Protein AF-G7MG94-F1 (afdb_monomer_lite)

Secondary structure (DSSP, 8-state):
-GGGSSSPPP----TTS--S--EEEE-S--TTTTT-TTS-----TTS--EEEPPTTT--EEEETTS----SS-TT-HHHHHHHHHHTTHHHHTHHHHHHH-GGGTT-S----S-----PPPPTTEEEEEEETT-EEEEE-SGGGGGGTPEEEEEETTEEE---BTTTEEE-SSEEEEE-SSSS-EEEEEEEEETTEEEEEEEEEEEEE-

Structure (mmCIF, N/CA/C/O backbone):
data_AF-G7MG94-F1
#
_entry.id   AF-G7MG94-F1
#
loop_
_atom_site.group_PDB
_atom_site.id
_atom_site.type_symbol
_atom_site.label_atom_id
_atom_site.label_alt_id
_atom_site.label_comp_id
_atom_site.label_asym_id
_atom_site.label_entity_id
_atom_site.label_seq_id
_atom_site.pdbx_PDB_ins_code
_atom_site.Cartn_x
_atom_site.Cartn_y
_atom_site.Cartn_z
_atom_site.occupancy
_atom_site.B_iso_or_equiv
_atom_site.auth_seq_id
_atom_site.auth_comp_id
_atom_site.auth_asym_id
_atom_site.auth_atom_id
_atom_site.pdbx_PDB_model_num
ATOM 1 N N . MET A 1 1 ? 6.674 1.202 -19.233 1.00 54.16 1 MET A N 1
ATOM 2 C CA . MET A 1 1 ? 7.167 2.221 -18.280 1.00 54.16 1 MET A CA 1
ATOM 3 C C . MET A 1 1 ? 6.053 2.480 -17.266 1.00 54.16 1 MET A C 1
ATOM 5 O O . MET A 1 1 ? 4.906 2.260 -17.623 1.00 54.16 1 MET A O 1
ATOM 9 N N . TRP A 1 2 ? 6.323 2.852 -16.005 1.00 58.44 2 TRP A N 1
ATOM 10 C CA . TRP A 1 2 ? 5.246 3.050 -15.004 1.00 58.44 2 TRP A CA 1
ATOM 11 C C . TRP A 1 2 ? 4.234 4.137 -15.413 1.00 58.44 2 TRP A C 1
ATOM 13 O O . TRP A 1 2 ? 3.058 4.046 -15.069 1.00 58.44 2 TRP A O 1
ATOM 23 N N . SER A 1 3 ? 4.664 5.098 -16.232 1.00 67.12 3 SER A N 1
ATOM 24 C CA . SER A 1 3 ? 3.806 6.072 -16.922 1.00 67.12 3 SER A CA 1
ATOM 25 C C . SER A 1 3 ? 2.732 5.452 -17.820 1.00 67.12 3 SER A C 1
ATOM 27 O O . SER A 1 3 ? 1.704 6.069 -18.048 1.00 67.12 3 SER A O 1
ATOM 29 N N . ASP A 1 4 ? 2.957 4.248 -18.349 1.00 59.72 4 ASP A N 1
ATOM 30 C CA . ASP A 1 4 ? 2.068 3.637 -19.349 1.00 59.72 4 ASP A CA 1
ATOM 31 C C . ASP A 1 4 ? 0.885 2.913 -18.691 1.00 59.72 4 ASP A C 1
ATOM 33 O O . ASP A 1 4 ? -0.090 2.568 -19.353 1.00 59.72 4 ASP A O 1
ATOM 37 N N . VAL A 1 5 ? 0.996 2.641 -17.388 1.00 60.62 5 VAL A N 1
ATOM 38 C CA . VAL A 1 5 ? 0.048 1.835 -16.603 1.00 60.62 5 VAL A CA 1
ATOM 39 C C . VAL A 1 5 ? -0.434 2.559 -15.343 1.00 60.62 5 VAL A C 1
ATOM 41 O O . VAL A 1 5 ? -1.038 1.945 -14.469 1.00 60.62 5 VAL A O 1
ATOM 44 N N . SER A 1 6 ? -0.172 3.862 -15.228 1.00 67.88 6 SER A N 1
ATOM 45 C CA . SER A 1 6 ? -0.654 4.695 -14.125 1.00 67.88 6 SER A CA 1
ATOM 46 C C . SER A 1 6 ? -1.144 6.052 -14.643 1.00 67.88 6 SER A C 1
ATOM 48 O O . SER A 1 6 ? -0.694 6.498 -15.696 1.00 67.88 6 SER A O 1
ATOM 50 N N . PRO A 1 7 ? -2.052 6.738 -13.923 1.00 70.44 7 PRO A N 1
ATOM 51 C CA . PRO A 1 7 ? -2.501 8.084 -14.286 1.00 70.44 7 PRO A CA 1
ATOM 52 C C . PRO A 1 7 ? -1.466 9.179 -13.959 1.00 70.44 7 PRO A C 1
ATOM 54 O O . PRO A 1 7 ? -1.760 10.363 -14.113 1.00 70.44 7 PRO A O 1
ATOM 57 N N . PHE A 1 8 ? -0.278 8.813 -13.466 1.00 76.56 8 PHE A N 1
ATOM 58 C CA . PHE A 1 8 ? 0.738 9.761 -13.023 1.00 76.56 8 PHE A CA 1
ATOM 59 C C . PHE A 1 8 ? 1.648 10.208 -14.170 1.00 76.56 8 PHE A C 1
ATOM 61 O O . PHE A 1 8 ? 2.108 9.404 -14.982 1.00 76.56 8 PHE A O 1
ATOM 68 N N . SER A 1 9 ? 1.970 11.502 -14.190 1.00 77.88 9 SER A N 1
ATOM 69 C CA . SER A 1 9 ? 3.016 12.061 -15.044 1.00 77.88 9 SER A CA 1
ATOM 70 C C . SER A 1 9 ? 4.338 12.111 -14.284 1.00 77.88 9 SER A C 1
ATOM 72 O O . SER A 1 9 ? 4.424 12.746 -13.235 1.00 77.88 9 SER A O 1
ATOM 74 N N . PHE A 1 10 ? 5.378 11.489 -14.833 1.00 80.56 10 PHE A N 1
ATOM 75 C CA . PHE A 1 10 ? 6.706 11.474 -14.227 1.00 80.56 10 PHE A CA 1
ATOM 76 C C . PHE A 1 10 ? 7.607 12.487 -14.928 1.00 80.56 10 PHE A C 1
ATOM 78 O O . PHE A 1 10 ? 7.709 12.492 -16.156 1.00 80.56 10 PHE A O 1
ATOM 85 N N . ARG A 1 11 ? 8.279 13.331 -14.146 1.00 83.62 11 ARG A N 1
ATOM 86 C CA . ARG A 1 11 ? 9.320 14.238 -14.628 1.00 83.62 11 ARG A CA 1
ATOM 87 C C . ARG A 1 11 ? 10.470 14.223 -13.638 1.00 83.62 11 ARG A C 1
ATOM 89 O O . ARG A 1 11 ? 10.257 14.427 -12.448 1.00 83.62 11 ARG A O 1
ATOM 96 N N . GLU A 1 12 ? 11.674 13.998 -14.142 1.00 82.81 12 GLU A N 1
ATOM 97 C CA . GLU A 1 12 ? 12.886 14.143 -13.345 1.00 82.81 12 GLU A CA 1
ATOM 98 C C . GLU A 1 12 ? 13.100 15.624 -13.004 1.00 82.81 12 GLU A C 1
ATOM 100 O O . GLU A 1 12 ? 12.947 16.505 -13.856 1.00 82.81 12 GLU A O 1
ATOM 105 N N . VAL A 1 13 ? 13.405 15.902 -11.740 1.00 86.69 13 VAL A N 1
ATOM 106 C CA . VAL A 1 13 ? 13.700 17.248 -11.239 1.00 86.69 13 VAL A CA 1
ATOM 107 C C . VAL A 1 13 ? 15.100 17.264 -10.643 1.00 86.69 13 VAL A C 1
ATOM 109 O O . VAL A 1 13 ? 15.602 16.228 -10.212 1.00 86.69 13 VAL A O 1
ATOM 112 N N . ALA A 1 14 ? 15.736 18.435 -10.634 1.00 86.31 14 ALA A N 1
ATOM 113 C CA . ALA A 1 14 ? 17.057 18.586 -10.035 1.00 86.31 14 ALA A CA 1
ATOM 114 C C . ALA A 1 14 ? 17.018 18.237 -8.527 1.00 86.31 14 ALA A C 1
ATOM 116 O O . ALA A 1 14 ? 15.990 18.505 -7.894 1.00 86.31 14 ALA A O 1
ATOM 117 N N . PRO A 1 15 ? 18.092 17.669 -7.941 1.00 75.50 15 PRO A N 1
ATOM 118 C CA . PRO A 1 15 ? 18.113 17.194 -6.546 1.00 75.50 15 PRO A CA 1
ATOM 119 C C . PRO A 1 15 ? 17.694 18.229 -5.485 1.00 75.50 15 PRO A C 1
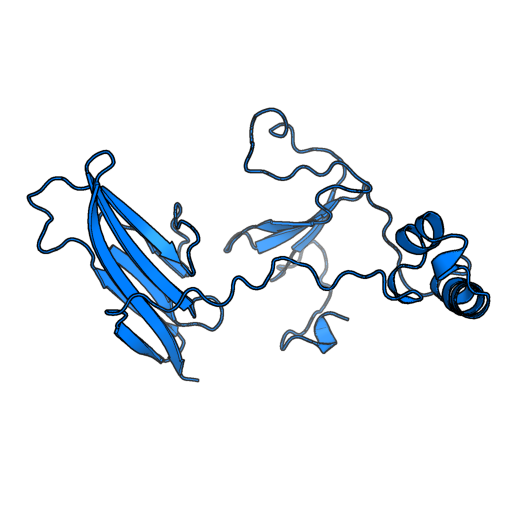ATOM 121 O O . PRO A 1 15 ? 17.237 17.881 -4.398 1.00 75.50 15 PRO A O 1
ATOM 124 N N . GLU A 1 16 ? 17.853 19.508 -5.801 1.00 80.94 16 GLU A N 1
ATOM 125 C CA . GLU A 1 16 ? 17.634 20.673 -4.946 1.00 80.94 16 GLU A CA 1
ATOM 126 C C . GLU A 1 16 ? 16.189 21.180 -5.036 1.00 80.94 16 GLU A C 1
ATOM 128 O O . GLU A 1 16 ? 15.767 22.019 -4.237 1.00 80.94 16 GLU A O 1
ATOM 133 N N . GLN A 1 17 ? 15.423 20.691 -6.014 1.00 82.38 17 GLN A N 1
ATOM 134 C CA . GLN A 1 17 ? 14.022 21.038 -6.195 1.00 82.38 17 GLN A CA 1
ATOM 135 C C . GLN A 1 17 ? 13.117 20.104 -5.380 1.00 82.38 17 GLN A C 1
ATOM 137 O O . GLN A 1 17 ? 13.423 18.923 -5.195 1.00 82.38 17 GLN A O 1
ATOM 142 N N . PRO A 1 18 ? 11.972 20.606 -4.889 1.00 75.81 18 PRO A N 1
ATOM 143 C CA . PRO A 1 18 ? 10.968 19.747 -4.277 1.00 75.81 18 PRO A CA 1
ATOM 144 C C . PRO A 1 18 ? 10.464 18.720 -5.302 1.00 75.81 18 PRO A C 1
ATOM 146 O O . PRO A 1 18 ? 10.169 19.067 -6.446 1.00 75.81 18 PRO A O 1
ATOM 149 N N . SER A 1 19 ? 10.361 17.460 -4.877 1.00 76.06 19 SER A N 1
ATOM 150 C CA . SER A 1 19 ? 9.827 16.359 -5.676 1.00 76.06 19 SER A CA 1
ATOM 151 C C . SER A 1 19 ? 8.720 15.635 -4.914 1.00 76.06 19 SER A C 1
ATOM 153 O O . SER A 1 19 ? 8.820 15.444 -3.702 1.00 76.06 19 SER A O 1
ATOM 155 N N . ASP A 1 20 ? 7.676 15.221 -5.635 1.00 73.12 20 ASP A N 1
ATOM 156 C CA . ASP A 1 20 ? 6.558 14.446 -5.074 1.00 73.12 20 ASP A CA 1
ATOM 157 C C . ASP A 1 20 ? 6.960 12.997 -4.766 1.00 73.12 20 ASP A C 1
ATOM 159 O O . ASP A 1 20 ? 6.380 12.342 -3.903 1.00 73.12 20 ASP A O 1
ATOM 163 N N . LEU A 1 21 ? 7.975 12.501 -5.479 1.00 71.62 21 LEU A N 1
ATOM 164 C CA . LEU A 1 21 ? 8.550 11.178 -5.310 1.00 71.62 21 LEU A CA 1
ATOM 165 C C . LEU A 1 21 ? 10.076 11.284 -5.324 1.00 71.62 21 LEU A C 1
ATOM 167 O O . LEU A 1 21 ? 10.663 11.931 -6.195 1.00 71.62 21 LEU A O 1
ATOM 171 N N . ARG A 1 22 ? 10.724 10.626 -4.364 1.00 72.06 22 ARG A N 1
ATOM 172 C CA . ARG A 1 22 ? 12.181 10.465 -4.325 1.00 72.06 22 ARG A CA 1
ATOM 173 C C . ARG A 1 22 ? 12.512 8.998 -4.513 1.00 72.06 22 ARG A C 1
ATOM 175 O O . ARG A 1 22 ? 12.027 8.160 -3.757 1.00 72.06 22 ARG A O 1
ATOM 182 N N . ILE A 1 23 ? 13.317 8.727 -5.533 1.00 73.56 23 ILE A N 1
ATOM 183 C CA . ILE A 1 23 ? 13.820 7.400 -5.863 1.00 73.56 23 ILE A CA 1
ATOM 184 C C . ILE A 1 23 ? 15.327 7.420 -5.634 1.00 73.56 23 ILE A C 1
ATOM 186 O O . ILE A 1 23 ? 16.022 8.242 -6.228 1.00 73.56 23 ILE A O 1
ATOM 190 N N . GLY A 1 24 ? 15.818 6.536 -4.771 1.00 70.12 24 GLY A N 1
ATOM 191 C CA . GLY A 1 24 ? 17.247 6.373 -4.514 1.00 70.12 24 GLY A CA 1
ATOM 192 C C . GLY A 1 24 ? 17.683 4.920 -4.654 1.00 70.12 24 GLY A C 1
ATOM 193 O O . GLY A 1 24 ? 16.905 4.011 -4.380 1.00 70.12 24 GLY A O 1
ATOM 194 N N . PHE A 1 25 ? 18.927 4.713 -5.072 1.00 69.62 25 PHE A N 1
ATOM 195 C CA . PHE A 1 25 ? 19.593 3.414 -5.040 1.00 69.62 25 PHE A CA 1
ATOM 196 C C . PHE A 1 25 ? 20.614 3.464 -3.908 1.00 69.62 25 PHE A C 1
ATOM 198 O O . PHE A 1 25 ? 21.451 4.370 -3.889 1.00 69.62 25 PHE A O 1
ATOM 205 N N . TYR A 1 26 ? 20.510 2.557 -2.938 1.00 64.56 26 TYR A N 1
ATOM 206 C CA . TYR A 1 26 ? 21.402 2.548 -1.778 1.00 64.56 26 TYR A CA 1
ATOM 207 C C . TYR A 1 26 ? 21.990 1.148 -1.553 1.00 64.56 26 TYR A C 1
ATOM 209 O O . TYR A 1 26 ? 21.247 0.169 -1.616 1.00 64.56 26 TYR A O 1
ATOM 217 N N . PRO A 1 27 ? 23.303 1.033 -1.275 1.00 60.47 27 PRO A N 1
ATOM 218 C CA . PRO A 1 27 ? 23.926 -0.235 -0.900 1.00 60.47 27 PRO A CA 1
ATOM 219 C C . PRO A 1 27 ? 23.685 -0.575 0.583 1.00 60.47 27 PRO A C 1
ATOM 221 O O . PRO A 1 27 ? 23.472 0.331 1.388 1.00 60.47 27 PRO A O 1
ATOM 224 N N . ILE A 1 28 ? 23.770 -1.871 0.927 1.00 57.38 28 ILE A N 1
ATOM 225 C CA . ILE A 1 28 ? 23.731 -2.520 2.264 1.00 57.38 28 ILE A CA 1
ATOM 226 C C . ILE A 1 28 ? 24.051 -1.559 3.427 1.00 57.38 28 ILE A C 1
ATOM 228 O O . ILE A 1 28 ? 25.210 -1.418 3.824 1.00 57.38 28 ILE A O 1
ATOM 232 N N . ASN A 1 29 ? 23.047 -0.884 3.995 1.00 54.00 29 ASN A N 1
ATOM 233 C CA . ASN A 1 29 ? 23.314 0.050 5.098 1.00 54.00 29 ASN A CA 1
ATOM 234 C C . ASN A 1 29 ? 22.179 0.214 6.115 1.00 54.00 29 ASN A C 1
ATOM 236 O O . ASN A 1 29 ? 22.126 1.219 6.823 1.00 54.00 29 ASN A O 1
ATOM 240 N N . HIS A 1 30 ? 21.289 -0.772 6.234 1.00 57.62 30 HIS A N 1
ATOM 241 C CA . HIS A 1 30 ? 20.377 -0.810 7.373 1.00 57.62 30 HIS A CA 1
ATOM 242 C C . HIS A 1 30 ? 21.055 -1.541 8.545 1.00 57.62 30 HIS A C 1
ATOM 244 O O . HIS A 1 30 ? 21.200 -2.760 8.571 1.00 57.62 30 HIS A O 1
ATOM 250 N N . THR A 1 31 ? 21.564 -0.776 9.514 1.00 54.16 31 THR A N 1
ATOM 251 C CA . THR A 1 31 ? 22.251 -1.294 10.717 1.00 54.16 31 THR A CA 1
ATOM 252 C C . THR A 1 31 ? 21.304 -1.958 11.725 1.00 54.16 31 THR A C 1
ATOM 254 O O . THR A 1 31 ? 21.755 -2.652 12.634 1.00 54.16 31 THR A O 1
ATOM 257 N N . ASP A 1 32 ? 19.992 -1.795 11.557 1.00 54.59 32 ASP A N 1
ATOM 258 C CA . ASP A 1 32 ? 18.913 -2.437 12.325 1.00 54.59 32 ASP A CA 1
ATOM 259 C C . ASP A 1 32 ? 18.511 -3.826 11.782 1.00 54.59 32 ASP A C 1
ATOM 261 O O . ASP A 1 32 ? 17.664 -4.497 12.376 1.00 54.59 32 ASP A O 1
ATOM 265 N N . CYS A 1 33 ? 19.151 -4.297 10.708 1.00 57.38 33 CYS A N 1
ATOM 266 C CA . CYS A 1 33 ? 18.897 -5.602 10.090 1.00 57.38 33 CYS A CA 1
ATOM 267 C C . CYS A 1 33 ? 19.011 -6.791 11.054 1.00 57.38 33 CYS A C 1
ATOM 269 O O . CYS A 1 33 ? 18.342 -7.805 10.885 1.00 57.38 33 CYS A O 1
ATOM 271 N N . LEU A 1 34 ? 19.843 -6.677 12.091 1.00 53.28 34 LEU A N 1
ATOM 272 C CA . LEU A 1 34 ? 20.031 -7.739 13.084 1.00 53.28 34 LEU A CA 1
ATOM 273 C C . LEU A 1 34 ? 18.926 -7.783 14.154 1.00 53.28 34 LEU A C 1
ATOM 275 O O . LEU A 1 34 ? 18.852 -8.751 14.909 1.00 53.28 34 LEU A O 1
ATOM 279 N N . VAL A 1 35 ? 18.088 -6.746 14.250 1.00 51.59 35 VAL A N 1
ATOM 280 C CA . VAL A 1 35 ? 17.112 -6.561 15.341 1.00 51.59 35 VAL A CA 1
ATOM 281 C C . VAL A 1 35 ? 15.674 -6.359 14.868 1.00 51.59 35 VAL A C 1
ATOM 283 O O . VAL A 1 35 ? 14.757 -6.506 15.677 1.00 51.59 35 VAL A O 1
ATOM 286 N N . SER A 1 36 ? 15.442 -6.077 13.584 1.00 49.34 36 SER A N 1
ATOM 287 C CA . SER A 1 36 ? 14.097 -5.862 13.050 1.00 49.34 36 SER A CA 1
ATOM 288 C C . SER A 1 36 ? 13.637 -7.014 12.158 1.00 49.34 36 SER A C 1
ATOM 290 O O . SER A 1 36 ? 14.014 -7.115 10.999 1.00 49.34 36 SER A O 1
ATOM 292 N N . ALA A 1 37 ? 12.738 -7.855 12.674 1.00 50.91 37 ALA A N 1
ATOM 293 C CA . ALA A 1 37 ? 12.046 -8.878 11.880 1.00 50.91 37 ALA A CA 1
ATOM 294 C C . ALA A 1 37 ? 10.976 -8.298 10.924 1.00 50.91 37 ALA A C 1
ATOM 296 O O . ALA A 1 37 ? 10.333 -9.051 10.200 1.00 50.91 37 ALA A O 1
ATOM 297 N N . LEU A 1 38 ? 10.751 -6.978 10.960 1.00 50.03 38 LEU A N 1
ATOM 298 C CA . LEU A 1 38 ? 9.739 -6.255 10.179 1.00 50.03 38 LEU A CA 1
ATOM 299 C C . LEU A 1 38 ? 10.348 -5.277 9.161 1.00 50.03 38 LEU A C 1
ATOM 301 O O . LEU A 1 38 ? 9.598 -4.645 8.422 1.00 50.03 38 LEU A O 1
ATOM 305 N N . HIS A 1 39 ? 11.677 -5.127 9.121 1.00 51.34 39 HIS A N 1
ATOM 306 C CA . HIS A 1 39 ? 12.359 -4.217 8.202 1.00 51.34 39 HIS A CA 1
ATOM 307 C C . HIS A 1 39 ? 13.221 -5.017 7.231 1.00 51.34 39 HIS A C 1
ATOM 309 O O . HIS A 1 39 ? 14.183 -5.667 7.629 1.00 51.34 39 HIS A O 1
ATOM 315 N N . HIS A 1 40 ? 12.831 -5.006 5.959 1.00 55.12 40 HIS A N 1
ATOM 316 C CA . HIS A 1 40 ? 13.460 -5.816 4.929 1.00 55.12 40 HIS A CA 1
ATOM 317 C C . HIS A 1 40 ? 14.769 -5.152 4.488 1.00 55.12 40 HIS A C 1
ATOM 319 O O . HIS A 1 40 ? 14.778 -3.996 4.059 1.00 55.12 40 HIS A O 1
ATOM 325 N N . CYS A 1 41 ? 15.868 -5.880 4.663 1.00 62.19 41 CYS A N 1
ATOM 326 C CA . CYS A 1 41 ? 17.224 -5.426 4.390 1.00 62.19 41 CYS A CA 1
ATOM 327 C C . CYS A 1 41 ? 17.526 -5.377 2.893 1.00 62.19 41 CYS A C 1
ATOM 329 O O . CYS A 1 41 ? 17.000 -6.177 2.131 1.00 62.19 41 CYS A O 1
ATOM 331 N N . PHE A 1 42 ? 18.425 -4.468 2.515 1.00 63.78 42 PHE A N 1
ATOM 332 C CA . PHE A 1 42 ? 19.104 -4.467 1.221 1.00 63.78 42 PHE A CA 1
ATOM 333 C C . PHE A 1 42 ? 20.304 -5.401 1.298 1.00 63.78 42 PHE A C 1
ATOM 335 O O . PHE A 1 42 ? 21.336 -5.054 1.877 1.00 63.78 42 PHE A O 1
ATOM 342 N N . ASP A 1 43 ? 20.099 -6.627 0.839 1.00 62.81 43 ASP A N 1
ATOM 343 C CA . ASP A 1 43 ? 20.966 -7.793 0.984 1.00 62.81 43 ASP A CA 1
ATOM 344 C C . ASP A 1 43 ? 21.464 -8.357 -0.363 1.00 62.81 43 ASP A C 1
ATOM 346 O O . ASP A 1 43 ? 22.328 -9.242 -0.381 1.00 62.81 43 ASP A O 1
ATOM 350 N N . GLY A 1 44 ? 20.995 -7.808 -1.486 1.00 56.00 44 GLY A N 1
ATOM 351 C CA . GLY A 1 44 ? 21.398 -8.172 -2.836 1.00 56.00 44 GLY A CA 1
ATOM 352 C C . GLY A 1 44 ? 20.813 -9.501 -3.356 1.00 56.00 44 GLY A C 1
ATOM 353 O O . GLY A 1 44 ? 19.986 -10.125 -2.692 1.00 56.00 44 GLY A O 1
ATOM 354 N N . PRO A 1 45 ? 21.317 -9.998 -4.514 1.00 46.31 45 PRO A N 1
ATOM 355 C CA . PRO A 1 45 ? 20.626 -10.579 -5.691 1.00 46.31 45 PRO A CA 1
ATOM 356 C C . PRO A 1 45 ? 19.388 -11.505 -5.612 1.00 46.31 45 PRO A C 1
ATOM 358 O O . PRO A 1 45 ? 19.012 -12.093 -6.632 1.00 46.31 45 PRO A O 1
ATOM 361 N N . THR A 1 46 ? 18.785 -11.736 -4.454 1.00 50.25 46 THR A N 1
ATOM 362 C CA . THR A 1 46 ? 17.634 -12.624 -4.223 1.00 50.25 46 THR A CA 1
ATOM 363 C C . THR A 1 46 ? 16.813 -12.248 -2.982 1.00 50.25 46 THR A C 1
ATOM 365 O O . THR A 1 46 ? 15.954 -13.038 -2.583 1.00 50.25 46 THR A O 1
ATOM 368 N N . GLY A 1 47 ? 17.076 -11.102 -2.357 1.00 52.62 47 GLY A N 1
ATOM 369 C CA . GLY A 1 47 ? 16.271 -10.571 -1.259 1.00 52.62 47 GLY A CA 1
ATOM 370 C C . GLY A 1 47 ? 15.355 -9.422 -1.692 1.00 52.62 47 GLY A C 1
ATOM 371 O O . GLY A 1 47 ? 14.820 -9.436 -2.804 1.00 52.62 47 GLY A O 1
ATOM 372 N N . GLU A 1 48 ? 15.079 -8.471 -0.796 1.00 58.16 48 GLU A N 1
ATOM 373 C CA . GLU A 1 48 ? 14.086 -7.412 -1.037 1.00 58.16 48 GLU A CA 1
ATOM 374 C C . GLU A 1 48 ? 14.622 -6.370 -2.032 1.00 58.16 48 GLU A C 1
ATOM 376 O O . GLU A 1 48 ? 15.460 -5.536 -1.705 1.00 58.16 48 GLU A O 1
ATOM 381 N N . LEU A 1 49 ? 14.093 -6.382 -3.256 1.00 65.31 49 LEU A N 1
ATOM 382 C CA . LEU A 1 49 ? 14.610 -5.565 -4.365 1.00 65.31 49 LEU A CA 1
ATOM 383 C C . LEU A 1 49 ? 14.426 -4.053 -4.163 1.00 65.31 49 LEU A C 1
ATOM 385 O O . LEU A 1 49 ? 15.186 -3.239 -4.692 1.00 65.31 49 LEU A O 1
ATOM 389 N N . ALA A 1 50 ? 13.353 -3.675 -3.476 1.00 70.69 50 ALA A N 1
ATOM 390 C CA . ALA A 1 50 ? 12.981 -2.297 -3.210 1.00 70.69 50 ALA A CA 1
ATOM 391 C C . ALA A 1 50 ? 11.899 -2.261 -2.133 1.00 70.69 50 ALA A C 1
ATOM 393 O O . ALA A 1 50 ? 11.044 -3.143 -2.089 1.00 70.69 50 ALA A O 1
ATOM 394 N N . HIS A 1 51 ? 11.859 -1.196 -1.338 1.00 70.56 51 HIS A N 1
ATOM 395 C CA . HIS A 1 51 ? 10.707 -0.914 -0.487 1.00 70.56 51 HIS A CA 1
ATOM 396 C C . HIS A 1 51 ? 10.338 0.572 -0.512 1.00 70.56 51 HIS A C 1
ATOM 398 O O . HIS A 1 51 ? 11.122 1.428 -0.929 1.00 70.56 51 HIS A O 1
ATOM 404 N N . ALA A 1 52 ? 9.107 0.875 -0.105 1.00 72.12 52 ALA A N 1
ATOM 405 C CA . ALA A 1 52 ? 8.559 2.225 -0.088 1.00 72.12 52 ALA A CA 1
ATOM 406 C C . ALA A 1 52 ? 8.106 2.595 1.325 1.00 72.12 52 ALA A C 1
ATOM 408 O O . ALA A 1 52 ? 7.449 1.808 2.006 1.00 72.12 52 ALA A O 1
ATOM 409 N N . PHE A 1 53 ? 8.418 3.814 1.755 1.00 59.53 53 PHE A N 1
ATOM 410 C CA . PHE A 1 53 ? 7.901 4.353 3.004 1.00 59.53 53 PHE A CA 1
ATOM 411 C C . PHE A 1 53 ? 6.455 4.817 2.835 1.00 59.53 53 PHE A C 1
ATOM 413 O O . PHE A 1 53 ? 6.082 5.412 1.822 1.00 59.53 53 PHE A O 1
ATOM 420 N N . PHE A 1 54 ? 5.644 4.625 3.875 1.00 51.50 54 PHE A N 1
ATOM 421 C CA . PHE A 1 54 ? 4.305 5.204 3.924 1.00 51.50 54 PHE A CA 1
ATOM 422 C C . PHE A 1 54 ? 4.348 6.748 3.834 1.00 51.50 54 PHE A C 1
ATOM 424 O O . PHE A 1 54 ? 5.328 7.379 4.257 1.00 51.50 54 PHE A O 1
ATOM 431 N N . PRO A 1 55 ? 3.283 7.396 3.326 1.00 55.53 55 PRO A N 1
ATOM 432 C CA . PRO A 1 55 ? 3.142 8.849 3.398 1.00 55.53 55 PRO A CA 1
ATOM 433 C C . PRO A 1 55 ? 3.207 9.372 4.851 1.00 55.53 55 PRO A C 1
ATOM 435 O O . PRO A 1 55 ? 2.750 8.684 5.767 1.00 55.53 55 PRO A O 1
ATOM 438 N N . PRO A 1 56 ? 3.731 10.592 5.091 1.00 53.50 56 PRO A N 1
ATOM 439 C CA . PRO A 1 56 ? 4.152 11.588 4.102 1.00 53.50 56 PRO A CA 1
ATOM 440 C C . PRO A 1 56 ? 5.594 11.412 3.608 1.00 53.50 56 PRO A C 1
ATOM 442 O O . PRO A 1 56 ? 6.039 12.206 2.789 1.00 53.50 56 PRO A O 1
ATOM 445 N N . HIS A 1 57 ? 6.334 10.417 4.111 1.00 61.97 57 HIS A N 1
ATOM 446 C CA . HIS A 1 57 ? 7.742 10.250 3.756 1.00 61.97 57 HIS A CA 1
ATOM 447 C C . HIS A 1 57 ? 7.896 9.842 2.287 1.00 61.97 57 HIS A C 1
ATOM 449 O O . HIS A 1 57 ? 8.705 10.435 1.583 1.00 61.97 57 HIS A O 1
ATOM 455 N N . GLY A 1 58 ? 7.104 8.862 1.825 1.00 61.66 58 GLY A N 1
ATOM 456 C CA . GLY A 1 58 ? 6.909 8.542 0.399 1.00 61.66 58 GLY A CA 1
ATOM 457 C C . GLY A 1 58 ? 8.167 8.160 -0.394 1.00 61.66 58 GLY A C 1
ATOM 458 O O . GLY A 1 58 ? 8.087 7.964 -1.604 1.00 61.66 58 GLY A O 1
ATOM 459 N N . GLY A 1 59 ? 9.327 8.077 0.259 1.00 69.19 59 GLY A N 1
ATOM 460 C CA . GLY A 1 59 ? 10.577 7.669 -0.359 1.00 69.19 59 GLY A CA 1
ATOM 461 C C . GLY A 1 59 ? 10.492 6.221 -0.814 1.00 69.19 59 GLY A C 1
ATOM 462 O O . GLY A 1 59 ? 10.001 5.363 -0.079 1.00 69.19 59 GLY A O 1
ATOM 463 N N . ILE A 1 60 ? 10.977 5.962 -2.021 1.00 71.88 60 ILE A N 1
ATOM 464 C CA . ILE A 1 60 ? 11.174 4.614 -2.534 1.00 71.88 60 ILE A CA 1
ATOM 465 C C . ILE A 1 60 ? 12.666 4.437 -2.700 1.00 71.88 60 ILE A C 1
ATOM 467 O O . ILE A 1 60 ? 13.346 5.288 -3.282 1.00 71.88 60 ILE A O 1
ATOM 471 N N . HIS A 1 61 ? 13.173 3.321 -2.212 1.00 73.19 61 HIS A N 1
ATOM 472 C CA . HIS A 1 61 ? 14.555 2.969 -2.445 1.00 73.19 61 HIS A CA 1
ATOM 473 C C . HIS A 1 61 ? 14.700 1.588 -3.057 1.00 73.19 61 HIS A C 1
ATOM 475 O O . HIS A 1 61 ? 13.853 0.712 -2.891 1.00 73.19 61 HIS A O 1
ATOM 481 N N . PHE A 1 62 ? 15.780 1.438 -3.802 1.00 71.56 62 PHE A N 1
ATOM 482 C CA . PHE A 1 62 ? 16.136 0.249 -4.544 1.00 71.56 62 PHE A CA 1
ATOM 483 C C . PHE A 1 62 ? 17.483 -0.239 -4.018 1.00 71.56 62 PHE A C 1
ATOM 485 O O . PHE A 1 62 ? 18.376 0.576 -3.762 1.00 71.56 62 PHE A O 1
ATOM 492 N N . ASP A 1 63 ? 17.624 -1.547 -3.837 1.00 69.69 63 ASP A N 1
ATOM 493 C CA . ASP A 1 63 ? 18.892 -2.124 -3.399 1.00 69.69 63 ASP A CA 1
ATOM 494 C C . ASP A 1 63 ? 19.919 -2.012 -4.530 1.00 69.69 63 ASP A C 1
ATOM 496 O O . ASP A 1 63 ? 19.804 -2.678 -5.556 1.00 69.69 63 ASP A O 1
ATOM 500 N N . ASP A 1 64 ? 20.932 -1.163 -4.375 1.00 70.19 64 ASP A N 1
ATOM 501 C CA . ASP A 1 64 ? 21.964 -0.965 -5.407 1.00 70.19 64 ASP A CA 1
ATOM 502 C C . ASP A 1 64 ? 22.902 -2.179 -5.557 1.00 70.19 64 ASP A C 1
ATOM 504 O O . ASP A 1 64 ? 23.668 -2.283 -6.514 1.00 70.19 64 ASP A O 1
ATOM 508 N N . SER A 1 65 ? 22.822 -3.135 -4.628 1.00 67.50 65 SER A N 1
ATOM 509 C CA . SER A 1 65 ? 23.551 -4.408 -4.683 1.00 67.50 65 SER A CA 1
ATOM 510 C C . SER A 1 65 ? 22.916 -5.402 -5.669 1.00 67.50 65 SER A C 1
ATOM 512 O O . SER A 1 65 ? 23.497 -6.455 -5.949 1.00 67.50 65 SER A O 1
ATOM 514 N N . GLU A 1 66 ? 21.735 -5.077 -6.206 1.00 68.25 66 GLU A N 1
ATOM 515 C CA . GLU A 1 66 ? 21.031 -5.823 -7.248 1.00 68.25 66 GLU A CA 1
ATOM 516 C C . GLU A 1 66 ? 21.535 -5.506 -8.663 1.00 68.25 66 GLU A C 1
ATOM 518 O O . GLU A 1 66 ? 22.097 -4.452 -8.966 1.00 68.25 66 GLU A O 1
ATOM 523 N N . TYR A 1 67 ? 21.284 -6.427 -9.595 1.00 63.78 67 TYR A N 1
ATOM 524 C CA . TYR A 1 67 ? 21.626 -6.210 -11.000 1.00 63.78 67 TYR A CA 1
ATOM 525 C C . TYR A 1 67 ? 20.521 -5.439 -11.738 1.00 63.78 67 TYR A C 1
ATOM 527 O O . TYR A 1 67 ? 19.613 -6.033 -12.327 1.00 63.78 67 TYR A O 1
ATOM 535 N N . TRP A 1 68 ? 20.637 -4.111 -11.785 1.00 66.81 68 TRP A N 1
ATOM 536 C CA . TRP A 1 68 ? 19.737 -3.236 -12.547 1.00 66.81 68 TRP A CA 1
ATOM 537 C C . TRP A 1 68 ? 20.141 -3.140 -14.025 1.00 66.81 68 TRP A C 1
ATOM 539 O O . TRP A 1 68 ? 21.304 -2.919 -14.363 1.00 66.81 68 TRP A O 1
ATOM 549 N N . VAL A 1 69 ? 19.183 -3.286 -14.947 1.00 58.38 69 VAL A N 1
ATOM 550 C CA . VAL A 1 69 ? 19.447 -3.215 -16.397 1.00 58.38 69 VAL A CA 1
ATOM 551 C C . VAL A 1 69 ? 18.674 -2.060 -17.030 1.00 58.38 69 VAL A C 1
ATOM 553 O O . VAL A 1 69 ? 17.450 -2.114 -17.144 1.00 58.38 69 VAL A O 1
ATOM 556 N N . LEU A 1 70 ? 19.392 -1.045 -17.521 1.00 47.03 70 LEU A N 1
ATOM 557 C CA . LEU A 1 70 ? 18.821 0.045 -18.318 1.00 47.03 70 LEU A CA 1
ATOM 558 C C . LEU A 1 70 ? 18.824 -0.317 -19.815 1.00 47.03 70 LEU A C 1
ATOM 560 O O . LEU A 1 70 ? 19.875 -0.460 -20.439 1.00 47.03 70 LEU A O 1
ATOM 564 N N . GLY A 1 71 ? 17.635 -0.438 -20.413 1.00 48.81 71 GLY A N 1
ATOM 565 C CA . GLY A 1 71 ? 17.460 -0.564 -21.866 1.00 48.81 71 GLY A CA 1
ATOM 566 C C . GLY A 1 71 ? 18.002 -1.857 -22.517 1.00 48.81 71 GLY A C 1
ATOM 567 O O . GLY A 1 71 ? 18.451 -2.794 -21.850 1.00 48.81 71 GLY A O 1
ATOM 568 N N . PRO A 1 72 ? 17.915 -1.973 -23.857 1.00 45.72 72 PRO A N 1
ATOM 569 C CA . PRO A 1 72 ? 18.444 -3.116 -24.598 1.00 45.72 72 PRO A CA 1
ATOM 570 C C . PRO A 1 72 ? 19.965 -2.993 -24.815 1.00 45.72 72 PRO A C 1
ATOM 572 O O . PRO A 1 72 ? 20.429 -2.548 -25.862 1.00 45.72 72 PRO A O 1
ATOM 575 N N . THR A 1 73 ? 20.767 -3.419 -23.841 1.00 46.03 73 THR A N 1
ATOM 576 C CA . THR A 1 73 ? 22.237 -3.513 -23.953 1.00 46.03 73 THR A CA 1
ATOM 577 C C . THR A 1 73 ? 22.706 -4.601 -24.952 1.00 46.03 73 THR A C 1
ATOM 579 O O . THR A 1 73 ? 21.950 -5.496 -25.338 1.00 46.03 73 THR A O 1
ATOM 582 N N . ARG A 1 74 ? 23.977 -4.580 -25.403 1.00 42.31 74 ARG A N 1
ATOM 583 C CA . ARG A 1 74 ? 24.577 -5.693 -26.195 1.00 42.31 74 ARG A CA 1
ATOM 584 C C . ARG A 1 74 ? 24.695 -7.004 -25.399 1.00 42.31 74 ARG A C 1
ATOM 586 O O . ARG A 1 74 ? 24.774 -8.063 -26.009 1.00 42.31 74 ARG A O 1
ATOM 593 N N . TYR A 1 75 ? 24.618 -6.917 -24.071 1.00 45.25 75 TYR A N 1
ATOM 594 C CA . TYR A 1 75 ? 24.463 -8.028 -23.126 1.00 45.25 75 TYR A CA 1
ATOM 595 C C . TYR A 1 75 ? 23.016 -8.156 -22.624 1.00 45.25 75 TYR A C 1
ATOM 597 O O . TYR A 1 75 ? 22.755 -8.720 -21.565 1.00 45.25 75 TYR A O 1
ATOM 605 N N . SER A 1 76 ? 22.049 -7.617 -23.372 1.00 48.62 76 SER A N 1
ATOM 606 C CA . SER A 1 76 ? 20.642 -7.755 -23.036 1.00 48.62 76 SER A CA 1
ATOM 607 C C . SER A 1 76 ? 20.236 -9.185 -23.316 1.00 48.62 76 SER A C 1
ATOM 609 O O . SER A 1 76 ? 20.080 -9.587 -24.475 1.00 48.62 76 SER A O 1
ATOM 611 N N . TRP A 1 77 ? 20.021 -9.942 -22.244 1.00 51.41 77 TRP A N 1
ATOM 612 C CA . TRP A 1 77 ? 19.450 -11.276 -22.311 1.00 51.41 77 TRP A CA 1
ATOM 613 C C . TRP A 1 77 ? 18.203 -11.291 -23.213 1.00 51.41 77 TRP A C 1
ATOM 615 O O . TRP A 1 77 ? 18.047 -12.238 -23.970 1.00 51.41 77 TRP A O 1
ATOM 625 N N . LYS A 1 78 ? 17.425 -10.194 -23.325 1.00 51.97 78 LYS A N 1
ATOM 626 C CA . LYS A 1 78 ? 16.304 -10.064 -24.286 1.00 51.97 78 LYS A CA 1
ATOM 627 C C . LYS A 1 78 ? 16.635 -10.492 -25.724 1.00 51.97 78 LYS A C 1
ATOM 629 O O . LYS A 1 78 ? 15.775 -11.079 -26.374 1.00 51.97 78 LYS A O 1
ATOM 634 N N . LYS A 1 79 ? 17.848 -10.240 -26.236 1.00 59.03 79 LYS A N 1
ATOM 635 C CA . LYS A 1 79 ? 18.225 -10.632 -27.611 1.00 59.03 79 LYS A CA 1
ATOM 636 C C . LYS A 1 79 ? 18.520 -12.127 -27.749 1.00 59.03 79 LYS A C 1
ATOM 638 O O . LYS A 1 79 ? 18.310 -12.698 -28.816 1.00 59.03 79 LYS A O 1
ATOM 643 N N . VAL A 1 80 ? 18.993 -12.767 -26.681 1.00 71.38 80 VAL A N 1
ATOM 644 C CA . VAL A 1 80 ? 19.429 -14.171 -26.694 1.00 71.38 80 VAL A CA 1
ATOM 645 C C . VAL A 1 80 ? 18.328 -15.103 -26.185 1.00 71.38 80 VAL A C 1
ATOM 647 O O . VAL A 1 80 ? 18.141 -16.193 -26.725 1.00 71.38 80 VAL A O 1
ATOM 650 N N . CYS A 1 81 ? 17.531 -14.649 -25.219 1.00 75.00 81 CYS A N 1
ATOM 651 C CA . CYS A 1 81 ? 16.473 -15.417 -24.578 1.00 75.00 81 CYS A CA 1
ATOM 652 C C . CYS A 1 81 ? 15.423 -15.927 -25.567 1.00 75.00 81 CYS A C 1
ATOM 654 O O . CYS A 1 81 ? 15.056 -17.094 -25.497 1.00 75.00 81 CYS A O 1
ATOM 656 N N . ALA A 1 82 ? 15.003 -15.114 -26.544 1.00 80.12 82 ALA A N 1
ATOM 657 C CA . ALA A 1 82 ? 14.053 -15.543 -27.575 1.00 80.12 82 ALA A CA 1
ATOM 658 C C . ALA A 1 82 ? 14.624 -16.632 -28.508 1.00 80.12 82 ALA A C 1
ATOM 660 O O . ALA A 1 82 ? 13.884 -17.446 -29.060 1.00 80.12 82 ALA A O 1
ATOM 661 N N . SER A 1 83 ? 15.945 -16.650 -28.714 1.00 82.31 83 SER A N 1
ATOM 662 C CA . SER A 1 83 ? 16.630 -17.698 -29.483 1.00 82.31 83 SER A CA 1
ATOM 663 C C . SER A 1 83 ? 16.792 -18.972 -28.652 1.00 82.31 83 SER A C 1
ATOM 665 O O . SER A 1 83 ? 16.501 -20.068 -29.124 1.00 82.31 83 SER A O 1
ATOM 667 N N . TRP A 1 84 ? 17.192 -18.837 -27.386 1.00 85.19 84 TRP A N 1
ATOM 668 C CA . TRP A 1 84 ? 17.326 -19.955 -26.451 1.00 85.19 84 TRP A CA 1
ATOM 669 C C . TRP A 1 84 ? 15.988 -20.636 -26.154 1.00 85.19 84 TRP A C 1
ATOM 671 O O . TRP A 1 84 ? 15.924 -21.865 -26.178 1.00 85.19 84 TRP A O 1
ATOM 681 N N . ALA A 1 85 ? 14.914 -19.867 -25.965 1.00 84.50 85 ALA A N 1
ATOM 682 C CA . ALA A 1 85 ? 13.568 -20.399 -25.779 1.00 84.50 85 ALA A CA 1
ATOM 683 C C . ALA A 1 85 ? 13.123 -21.243 -26.984 1.00 84.50 85 ALA A C 1
ATOM 685 O O . ALA A 1 85 ? 12.770 -22.406 -26.816 1.00 84.50 85 ALA A O 1
ATOM 686 N N . ARG A 1 86 ? 13.274 -20.723 -28.215 1.00 85.81 86 ARG A N 1
ATOM 687 C CA . ARG A 1 86 ? 12.978 -21.473 -29.456 1.00 85.81 86 ARG A CA 1
ATOM 688 C C . ARG A 1 86 ? 13.823 -22.736 -29.638 1.00 85.81 86 ARG A C 1
ATOM 690 O O . ARG A 1 86 ? 13.401 -23.652 -30.330 1.00 85.81 86 ARG A O 1
ATOM 697 N N . ARG A 1 87 ? 15.008 -22.796 -29.026 1.00 88.19 87 ARG A N 1
ATOM 698 C CA . ARG A 1 87 ? 15.901 -23.968 -29.040 1.00 88.19 87 ARG A CA 1
ATOM 699 C C . ARG A 1 87 ? 15.640 -24.947 -27.886 1.00 88.19 87 ARG A C 1
ATOM 701 O O . ARG A 1 87 ? 16.456 -25.839 -27.674 1.00 88.19 87 ARG A O 1
ATOM 708 N N . GLY A 1 88 ? 14.556 -24.776 -27.126 1.00 88.56 88 GLY A N 1
ATOM 709 C CA . GLY A 1 88 ? 14.160 -25.690 -26.048 1.00 88.56 88 GLY A CA 1
ATOM 710 C C . GLY A 1 88 ? 14.960 -25.533 -24.751 1.00 88.56 88 GLY A C 1
ATOM 711 O O . GLY A 1 88 ? 14.962 -26.423 -23.900 1.00 88.56 88 GLY A O 1
ATOM 712 N N . PHE A 1 89 ? 15.661 -24.409 -24.558 1.00 89.62 89 PHE A N 1
ATOM 713 C CA . PHE A 1 89 ? 16.464 -24.201 -23.345 1.00 89.62 89 PHE A CA 1
ATOM 714 C C . PHE A 1 89 ? 15.599 -23.982 -22.099 1.00 89.62 89 PHE A C 1
ATOM 716 O O . PHE A 1 89 ? 16.111 -24.114 -20.987 1.00 89.62 89 PHE A O 1
ATOM 723 N N . CYS A 1 90 ? 14.310 -23.676 -22.266 1.00 84.88 90 CYS A N 1
ATOM 724 C CA . CYS A 1 90 ? 13.360 -23.593 -21.160 1.00 84.88 90 CYS A CA 1
ATOM 725 C C . CYS A 1 90 ? 13.301 -24.913 -20.374 1.00 84.88 90 CYS A C 1
ATOM 727 O O . CYS A 1 90 ? 13.340 -24.889 -19.145 1.00 84.88 90 CYS A O 1
ATOM 729 N N . ASP A 1 91 ? 13.349 -26.056 -21.062 1.00 86.94 91 ASP A N 1
ATOM 730 C CA . ASP A 1 91 ? 13.321 -27.374 -20.425 1.00 86.94 91 ASP A CA 1
ATOM 731 C C . ASP A 1 91 ? 14.734 -27.882 -20.126 1.00 86.94 91 ASP A C 1
ATOM 733 O O . ASP A 1 91 ? 15.065 -28.202 -18.982 1.00 86.94 91 ASP A O 1
ATOM 737 N N . ALA A 1 92 ? 15.618 -27.862 -21.130 1.00 88.31 92 ALA A N 1
ATOM 738 C CA . ALA A 1 92 ? 16.969 -28.415 -21.014 1.00 88.31 92 ALA A CA 1
ATOM 739 C C . ALA A 1 92 ? 17.887 -27.616 -20.069 1.00 88.31 92 ALA A C 1
ATOM 741 O O . ALA A 1 92 ? 18.841 -28.158 -19.510 1.00 88.31 92 ALA A O 1
ATOM 742 N N . ARG A 1 93 ? 17.635 -26.311 -19.896 1.00 84.12 93 ARG A N 1
ATOM 743 C CA . ARG A 1 93 ? 18.445 -25.394 -19.071 1.00 84.12 93 ARG A CA 1
ATOM 744 C C . ARG A 1 93 ? 17.573 -24.497 -18.196 1.00 84.12 93 ARG A C 1
ATOM 746 O O . ARG A 1 93 ? 17.861 -23.313 -18.007 1.00 84.12 93 ARG A O 1
ATOM 753 N N . ARG A 1 94 ? 16.540 -25.090 -17.596 1.00 82.06 94 ARG A N 1
ATOM 754 C CA . ARG A 1 94 ? 15.528 -24.409 -16.777 1.00 82.06 94 ARG A CA 1
ATOM 755 C C . ARG A 1 94 ? 16.097 -23.453 -15.725 1.00 82.06 94 ARG A C 1
ATOM 757 O O . ARG A 1 94 ? 15.622 -22.331 -15.615 1.00 82.06 94 ARG A O 1
ATOM 764 N N . ARG A 1 95 ? 17.132 -23.849 -14.967 1.00 76.12 95 ARG A N 1
ATOM 765 C CA . ARG A 1 95 ? 17.750 -22.986 -13.930 1.00 76.12 95 ARG A CA 1
ATOM 766 C C . ARG A 1 95 ? 18.391 -21.726 -14.518 1.00 76.12 95 ARG A C 1
ATOM 768 O O . ARG A 1 95 ? 18.211 -20.637 -13.985 1.00 76.12 95 ARG A O 1
ATOM 775 N N . LEU A 1 96 ? 19.109 -21.880 -15.629 1.00 75.81 96 LEU A N 1
ATOM 776 C CA . LEU A 1 96 ? 19.769 -20.777 -16.325 1.00 75.81 96 LEU A CA 1
ATOM 777 C C . LEU A 1 96 ? 18.732 -19.816 -16.916 1.00 75.81 96 LEU A C 1
ATOM 779 O O . LEU A 1 96 ? 18.828 -18.604 -16.737 1.00 75.81 96 LEU A O 1
ATOM 783 N N . MET A 1 97 ? 17.710 -20.370 -17.570 1.00 76.81 97 MET A N 1
ATOM 784 C CA . MET A 1 97 ? 16.639 -19.590 -18.180 1.00 76.81 97 MET A CA 1
ATOM 785 C C . MET A 1 97 ? 15.749 -18.905 -17.128 1.00 76.81 97 MET A C 1
ATOM 787 O O . MET A 1 97 ? 15.336 -17.778 -17.359 1.00 76.81 97 MET A O 1
ATOM 791 N N . LYS A 1 98 ? 15.529 -19.496 -15.943 1.00 72.19 98 LYS A N 1
ATOM 792 C CA . LYS A 1 98 ? 14.857 -18.826 -14.808 1.00 72.19 98 LYS A CA 1
ATOM 793 C C . LYS A 1 98 ? 15.599 -17.583 -14.323 1.00 72.19 98 LYS A C 1
ATOM 795 O O . LYS A 1 98 ? 14.962 -16.589 -14.013 1.00 72.19 98 LYS A O 1
ATOM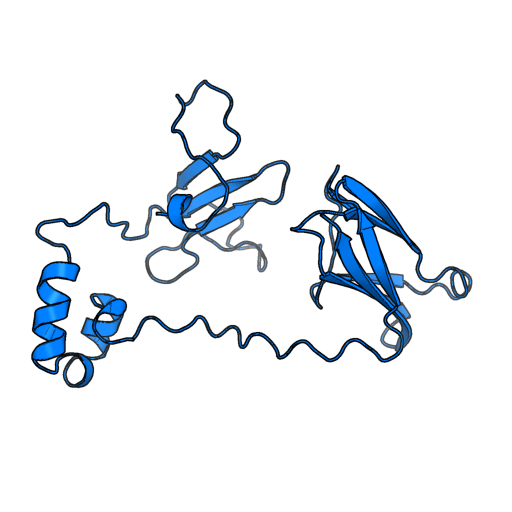 800 N N . ARG A 1 99 ? 16.931 -17.635 -14.265 1.00 66.00 99 ARG A N 1
ATOM 801 C CA . ARG A 1 99 ? 17.753 -16.529 -13.756 1.00 66.00 99 ARG A CA 1
ATOM 802 C C . ARG A 1 99 ? 17.947 -15.409 -14.779 1.00 66.00 99 ARG A C 1
ATOM 804 O O . ARG A 1 99 ? 17.949 -14.245 -14.412 1.00 66.00 99 ARG A O 1
ATOM 811 N N . LEU A 1 100 ? 18.152 -15.762 -16.048 1.00 70.81 100 LEU A N 1
ATOM 812 C CA . LEU A 1 100 ? 18.576 -14.807 -17.082 1.00 70.81 100 LEU A CA 1
ATOM 813 C C . LEU A 1 100 ? 17.461 -14.430 -18.062 1.00 70.81 100 LEU A C 1
ATOM 815 O O . LEU A 1 100 ? 17.485 -13.351 -18.648 1.00 70.81 100 LEU A O 1
ATOM 819 N N . CYS A 1 101 ? 16.498 -15.329 -18.263 1.00 74.06 101 CYS A N 1
ATOM 820 C CA . CYS A 1 101 ? 15.476 -15.249 -19.303 1.00 74.06 101 CYS A CA 1
ATOM 821 C C . CYS A 1 101 ? 14.057 -15.578 -18.804 1.00 74.06 101 CYS A C 1
ATOM 823 O O . CYS A 1 101 ? 13.332 -16.288 -19.513 1.00 74.06 101 CYS A O 1
ATOM 825 N N . PRO A 1 102 ? 13.633 -15.107 -17.615 1.00 74.31 102 PRO A N 1
ATOM 826 C CA . PRO A 1 102 ? 12.394 -15.580 -17.015 1.00 74.31 102 PRO A CA 1
ATOM 827 C C . PRO A 1 102 ? 11.173 -15.283 -17.890 1.00 74.31 102 PRO A C 1
ATOM 829 O O . PRO A 1 102 ? 10.324 -16.148 -18.064 1.00 74.31 102 PRO A O 1
ATOM 832 N N . SER A 1 103 ? 11.133 -14.127 -18.552 1.00 74.44 103 SER A N 1
ATOM 833 C CA . SER A 1 103 ? 10.010 -13.732 -19.410 1.00 74.44 103 SER A CA 1
ATOM 834 C C . SER A 1 103 ? 9.918 -14.490 -20.738 1.00 74.44 103 SER A C 1
ATOM 836 O O . SER A 1 103 ? 8.842 -14.579 -21.311 1.00 74.44 103 SER A O 1
ATOM 838 N N . SER A 1 104 ? 11.020 -15.042 -21.262 1.00 81.56 104 SER A N 1
ATOM 839 C CA . SER A 1 104 ? 11.005 -15.760 -22.554 1.00 81.56 104 SER A CA 1
ATOM 840 C C . SER A 1 104 ? 10.598 -17.227 -22.440 1.00 81.56 104 SER A C 1
ATOM 842 O O . SER A 1 104 ? 10.285 -17.844 -23.451 1.00 81.56 104 SER A O 1
ATOM 844 N N . CYS A 1 105 ? 10.646 -17.780 -21.229 1.00 79.19 105 CYS A N 1
ATOM 845 C CA . CYS A 1 105 ? 10.236 -19.150 -20.918 1.00 79.19 105 CYS A CA 1
ATOM 846 C C . CYS A 1 105 ? 9.022 -19.196 -19.985 1.00 79.19 105 CYS A C 1
ATOM 848 O O . CYS A 1 105 ? 8.768 -20.238 -19.388 1.00 79.19 105 CYS A O 1
ATOM 850 N N . ASP A 1 106 ? 8.336 -18.061 -19.818 1.00 75.31 106 ASP A N 1
ATOM 851 C CA . ASP A 1 106 ? 7.178 -17.914 -18.933 1.00 75.31 106 ASP A CA 1
ATOM 852 C C . ASP A 1 106 ? 7.452 -18.372 -17.482 1.00 75.31 106 ASP A C 1
ATOM 854 O O . ASP A 1 106 ? 6.645 -18.998 -16.803 1.00 75.31 106 ASP A O 1
ATOM 858 N N . PHE A 1 107 ? 8.670 -18.102 -17.004 1.00 73.44 107 PHE A N 1
ATOM 859 C CA . PHE A 1 107 ? 9.075 -18.320 -15.615 1.00 73.44 107 PHE A CA 1
ATOM 860 C C . PHE A 1 107 ? 8.871 -17.106 -14.727 1.00 73.44 107 PHE A C 1
ATOM 862 O O . PHE A 1 107 ? 9.100 -17.212 -13.521 1.00 73.44 107 PHE A O 1
ATOM 869 N N . CYS A 1 108 ? 8.516 -15.958 -15.307 1.00 64.25 108 CYS A N 1
ATOM 870 C CA . CYS A 1 108 ? 7.944 -14.872 -14.535 1.00 64.25 108 CYS A CA 1
ATOM 871 C C . CYS A 1 108 ? 6.686 -15.441 -13.887 1.00 64.25 108 CYS A C 1
ATOM 873 O O . CYS A 1 108 ? 5.657 -15.566 -14.536 1.00 64.25 108 CYS A O 1
ATOM 875 N N . TYR A 1 109 ? 6.808 -15.867 -12.634 1.00 53.38 109 TYR A N 1
ATOM 876 C CA . TYR A 1 109 ? 5.656 -16.245 -11.849 1.00 53.38 109 TYR A CA 1
ATOM 877 C C . TYR A 1 109 ? 4.691 -15.060 -11.900 1.00 53.38 109 TYR A C 1
ATOM 879 O O . TYR A 1 109 ? 5.077 -13.936 -11.569 1.00 53.38 109 TYR A O 1
ATOM 887 N N . GLU A 1 110 ? 3.442 -15.305 -12.295 1.00 45.72 110 GLU A N 1
ATOM 888 C CA . GLU A 1 110 ? 2.352 -14.566 -11.675 1.00 45.72 110 GLU A CA 1
ATOM 889 C C . GLU A 1 110 ? 2.610 -14.662 -10.181 1.00 45.72 110 GLU A C 1
ATOM 891 O O . GLU A 1 110 ? 2.683 -15.764 -9.634 1.00 45.72 110 GLU A O 1
ATOM 896 N N . PHE A 1 111 ? 2.899 -13.516 -9.576 1.00 34.72 111 PHE A N 1
ATOM 897 C CA . PHE A 1 111 ? 3.226 -13.390 -8.172 1.00 34.72 111 PHE A CA 1
ATOM 898 C C . PHE A 1 111 ? 2.173 -14.172 -7.374 1.00 34.72 111 PHE A C 1
ATOM 900 O O . PHE A 1 111 ? 1.031 -13.718 -7.301 1.00 34.72 111 PHE A O 1
ATOM 907 N N . PRO A 1 112 ? 2.480 -15.344 -6.784 1.00 48.59 112 PRO A N 1
ATOM 908 C CA . PRO A 1 112 ? 1.513 -16.039 -5.980 1.00 48.59 112 PRO A CA 1
ATOM 909 C C . PRO A 1 112 ? 1.730 -15.518 -4.566 1.00 48.59 112 PRO A C 1
ATOM 911 O O . PRO A 1 112 ? 2.158 -16.236 -3.671 1.00 48.59 112 PRO A O 1
ATOM 914 N N . PHE A 1 113 ? 1.347 -14.271 -4.331 1.00 39.69 113 PHE A N 1
ATOM 915 C CA . PHE A 1 113 ? 0.346 -14.198 -3.297 1.00 39.69 113 PHE A CA 1
ATOM 916 C C . PHE A 1 113 ? -0.856 -14.782 -4.021 1.00 39.69 113 PHE A C 1
ATOM 918 O O . PHE A 1 113 ? -1.322 -14.136 -4.964 1.00 39.69 113 PHE A O 1
ATOM 925 N N . PRO A 1 114 ? -1.324 -16.014 -3.711 1.00 38.59 114 PRO A N 1
ATOM 926 C CA . PRO A 1 114 ? -2.698 -16.319 -4.063 1.00 38.59 114 PRO A CA 1
ATOM 927 C C . PRO A 1 114 ? -3.448 -15.073 -3.629 1.00 38.59 114 PRO A C 1
ATOM 929 O O . PRO A 1 114 ? -3.299 -14.664 -2.475 1.00 38.59 114 PRO A O 1
ATOM 932 N N . THR A 1 115 ? -4.102 -14.380 -4.563 1.00 43.88 115 THR A N 1
ATOM 933 C CA . THR A 1 115 ? -5.033 -13.333 -4.179 1.00 43.88 115 THR A CA 1
ATOM 934 C C . THR A 1 115 ? -5.984 -14.088 -3.287 1.00 43.88 115 THR A C 1
ATOM 936 O O . THR A 1 115 ? -6.755 -14.896 -3.805 1.00 43.88 115 THR A O 1
ATOM 939 N N . VAL A 1 116 ? -5.767 -14.012 -1.966 1.00 49.47 116 VAL A N 1
ATOM 940 C CA . VAL A 1 116 ? -6.455 -14.867 -1.009 1.00 49.47 116 VAL A CA 1
ATOM 941 C C . VAL A 1 116 ? -7.891 -14.585 -1.339 1.00 49.47 116 VAL A C 1
ATOM 943 O O . VAL A 1 116 ? -8.294 -13.421 -1.251 1.00 49.47 116 VAL A O 1
ATOM 946 N N . ALA A 1 117 ? -8.575 -15.597 -1.892 1.00 46.44 117 ALA A N 1
ATOM 947 C CA . ALA A 1 117 ? -9.888 -15.413 -2.482 1.00 46.44 117 ALA A CA 1
ATOM 948 C C . ALA A 1 117 ? -10.672 -14.632 -1.447 1.00 46.44 117 ALA A C 1
ATOM 950 O O . ALA A 1 117 ? -10.737 -15.097 -0.307 1.00 46.44 117 ALA A O 1
ATOM 951 N N . THR A 1 118 ? -11.072 -13.404 -1.807 1.00 48.34 118 THR A N 1
ATOM 952 C CA . THR A 1 118 ? -11.387 -12.347 -0.837 1.00 48.34 118 THR A CA 1
ATOM 953 C C . THR A 1 118 ? -12.243 -12.977 0.236 1.00 48.34 118 THR A C 1
ATOM 955 O O . THR A 1 118 ? -13.355 -13.409 -0.079 1.00 48.34 118 THR A O 1
ATOM 958 N N . THR A 1 119 ? -11.697 -13.136 1.452 1.00 54.78 119 THR A N 1
ATOM 959 C CA . THR A 1 119 ? -12.388 -13.905 2.488 1.00 54.78 119 THR A CA 1
ATOM 960 C C . THR A 1 119 ? -13.788 -13.323 2.572 1.00 54.78 119 THR A C 1
ATOM 962 O O . THR A 1 119 ? -13.890 -12.093 2.700 1.00 54.78 119 THR A O 1
ATOM 965 N N . PRO A 1 120 ? -14.849 -14.135 2.384 1.00 54.53 120 PRO A N 1
ATOM 966 C CA . PRO A 1 120 ? -16.190 -13.606 2.233 1.00 54.53 120 PRO A CA 1
ATOM 967 C C . PRO A 1 120 ? -16.433 -12.633 3.384 1.00 54.53 120 PRO A C 1
ATOM 969 O O . PRO A 1 120 ? -16.140 -12.979 4.537 1.00 54.53 120 PRO A O 1
ATOM 972 N N . PRO A 1 121 ? -16.849 -11.388 3.079 1.00 54.88 121 PRO A N 1
ATOM 973 C CA . PRO A 1 121 ? -16.998 -10.365 4.097 1.00 54.88 121 PRO A CA 1
ATOM 974 C C . PRO A 1 121 ? -17.867 -10.951 5.211 1.00 54.88 121 PRO A C 1
ATOM 976 O O . PRO A 1 121 ? -18.869 -11.607 4.901 1.00 54.88 121 PRO A O 1
ATOM 979 N N . PRO A 1 122 ? -17.484 -10.792 6.490 1.00 62.00 122 PRO A N 1
ATOM 980 C CA . PRO A 1 122 ? -18.239 -11.384 7.581 1.00 62.00 122 PRO A CA 1
ATOM 981 C C . PRO A 1 122 ? -19.723 -11.005 7.441 1.00 62.00 122 PRO A C 1
ATOM 983 O O . PRO A 1 122 ? -20.031 -9.893 7.010 1.00 62.00 122 PRO A O 1
ATOM 986 N N . PRO A 1 123 ? -20.671 -11.882 7.815 1.00 60.97 123 PRO A N 1
ATOM 987 C CA . PRO A 1 123 ? -22.094 -11.773 7.451 1.00 60.97 123 PRO A CA 1
ATOM 988 C C . PRO A 1 123 ? -22.813 -10.487 7.918 1.00 60.97 123 PRO A C 1
ATOM 990 O O . PRO A 1 123 ? -23.984 -10.282 7.618 1.00 60.97 123 PRO A O 1
ATOM 993 N N . ARG A 1 124 ? -22.129 -9.599 8.652 1.00 69.06 124 ARG A N 1
ATOM 994 C CA . ARG A 1 124 ? -22.599 -8.280 9.101 1.00 69.06 124 ARG A CA 1
ATOM 995 C C . ARG A 1 124 ? -21.687 -7.128 8.655 1.00 69.06 124 ARG A C 1
ATOM 997 O O . ARG A 1 124 ? -21.519 -6.159 9.396 1.00 69.06 124 ARG A O 1
ATOM 1004 N N . THR A 1 125 ? -21.077 -7.209 7.474 1.00 81.19 125 THR A N 1
ATOM 1005 C CA . THR A 1 125 ? -20.308 -6.086 6.920 1.00 81.19 125 THR A CA 1
ATOM 1006 C C . THR A 1 125 ? -21.238 -4.987 6.411 1.00 81.19 125 THR A C 1
ATOM 1008 O O . THR A 1 125 ? -22.045 -5.201 5.509 1.00 81.19 125 THR A O 1
ATOM 1011 N N . LYS A 1 126 ? -21.114 -3.777 6.966 1.00 86.50 126 LYS A N 1
ATOM 1012 C CA . LYS A 1 126 ? -21.869 -2.609 6.496 1.00 86.50 126 LYS A CA 1
ATOM 1013 C C . LYS A 1 126 ? -21.123 -1.921 5.355 1.00 86.50 126 LYS A C 1
ATOM 1015 O O . LYS A 1 126 ? -20.043 -1.377 5.571 1.00 86.50 126 LYS A O 1
ATOM 1020 N N . THR A 1 127 ? -21.725 -1.874 4.172 1.00 88.31 127 THR A N 1
ATOM 1021 C CA . THR A 1 127 ? -21.178 -1.118 3.038 1.00 88.31 127 THR A CA 1
ATOM 1022 C C . THR A 1 127 ? -21.457 0.378 3.195 1.00 88.31 127 THR A C 1
ATOM 1024 O O . THR A 1 127 ? -22.563 0.780 3.563 1.00 88.31 127 THR A O 1
ATOM 1027 N N . ARG A 1 128 ? -20.451 1.214 2.936 1.00 87.12 128 ARG A N 1
ATOM 1028 C CA . ARG A 1 128 ? -20.537 2.676 2.902 1.00 87.12 128 ARG A CA 1
ATOM 1029 C C . ARG A 1 128 ? -19.972 3.168 1.578 1.00 87.12 128 ARG A C 1
ATOM 1031 O O . ARG A 1 128 ? -18.791 2.978 1.312 1.00 87.12 128 ARG A O 1
ATOM 1038 N N . LEU A 1 129 ? -20.823 3.808 0.787 1.00 90.75 129 LEU A N 1
ATOM 1039 C CA . LEU A 1 129 ? -20.403 4.567 -0.382 1.00 90.75 129 LEU A CA 1
ATOM 1040 C C . LEU A 1 129 ? -20.090 5.995 0.071 1.00 90.75 129 LEU A C 1
ATOM 1042 O O . LEU A 1 129 ? -20.938 6.630 0.705 1.00 90.75 129 LEU A O 1
ATOM 1046 N N . VAL A 1 130 ? -18.878 6.471 -0.194 1.00 90.06 130 VAL A N 1
ATOM 1047 C CA . VAL A 1 130 ? -18.386 7.754 0.318 1.00 90.06 130 VAL A CA 1
ATOM 1048 C C . VAL A 1 130 ? -17.766 8.559 -0.828 1.00 90.06 130 VAL A C 1
ATOM 1050 O O . VAL A 1 130 ? -16.987 7.990 -1.586 1.00 90.06 130 VAL A O 1
ATOM 1053 N N . PRO A 1 131 ? -18.089 9.857 -0.982 1.00 89.38 131 PRO A N 1
ATOM 1054 C CA . PRO A 1 131 ? -17.404 10.718 -1.945 1.00 89.38 131 PRO A CA 1
ATOM 1055 C C . PRO A 1 131 ? -15.903 10.807 -1.656 1.00 89.38 131 PRO A C 1
ATOM 1057 O O . PRO A 1 131 ? -15.506 10.823 -0.487 1.00 89.38 131 PRO A O 1
ATOM 1060 N N . GLU A 1 132 ? -15.090 10.911 -2.702 1.00 88.00 132 GLU A N 1
ATOM 1061 C CA . GLU A 1 132 ? -13.647 11.120 -2.566 1.00 88.00 132 GLU A CA 1
ATOM 1062 C C . GLU A 1 132 ? -13.320 12.366 -1.711 1.00 88.00 132 GLU A C 1
ATOM 1064 O O . GLU A 1 132 ? -14.046 13.362 -1.708 1.00 88.00 132 GLU A O 1
ATOM 1069 N N . GLY A 1 133 ? -12.267 12.281 -0.897 1.00 81.50 133 GLY A N 1
ATOM 1070 C CA . GLY A 1 133 ? -11.799 13.335 0.008 1.00 81.50 133 GLY A CA 1
ATOM 1071 C C . GLY A 1 133 ? -12.576 13.474 1.326 1.00 81.50 133 GLY A C 1
ATOM 1072 O O . GLY A 1 133 ? -12.149 14.206 2.220 1.00 81.50 133 GLY A O 1
ATOM 1073 N N . ARG A 1 134 ? -13.704 12.776 1.514 1.00 90.00 134 ARG A N 1
ATOM 1074 C CA . ARG A 1 134 ? -14.476 12.839 2.772 1.00 90.00 134 ARG A CA 1
ATOM 1075 C C . ARG A 1 134 ? -13.817 12.023 3.884 1.00 90.00 134 ARG A C 1
ATOM 1077 O O . ARG A 1 134 ? -13.422 10.878 3.685 1.00 90.00 134 ARG A O 1
ATOM 1084 N N . ASN A 1 135 ? -13.805 12.580 5.095 1.00 91.06 135 ASN A N 1
ATOM 1085 C CA . ASN A 1 135 ? -13.394 11.859 6.299 1.00 91.06 135 ASN A CA 1
ATOM 1086 C C . ASN A 1 135 ? -14.498 10.888 6.763 1.00 91.06 135 ASN A C 1
ATOM 1088 O O . ASN A 1 135 ? -15.668 11.266 6.892 1.00 91.06 135 ASN A O 1
ATOM 1092 N N . VAL A 1 136 ? -14.124 9.639 7.025 1.00 91.94 136 VAL A N 1
ATOM 1093 C CA . VAL A 1 136 ? -14.995 8.559 7.487 1.00 91.94 136 VAL A CA 1
ATOM 1094 C C . VAL A 1 136 ? -14.486 8.043 8.821 1.00 91.94 136 VAL A C 1
ATOM 1096 O O . VAL A 1 136 ? -13.398 7.483 8.892 1.00 91.94 136 VAL A O 1
ATOM 1099 N N . THR A 1 137 ? -15.312 8.146 9.863 1.00 92.62 137 THR A N 1
ATOM 1100 C CA . THR A 1 137 ? -14.984 7.612 11.190 1.00 92.62 137 THR A CA 1
ATOM 1101 C C . THR A 1 137 ? -15.798 6.361 11.514 1.00 92.62 137 THR A C 1
ATOM 1103 O O . THR A 1 137 ? -17.033 6.376 11.570 1.00 92.62 137 THR A O 1
ATOM 1106 N N . PHE A 1 138 ? -15.098 5.272 11.802 1.00 91.50 138 PHE A N 1
ATOM 1107 C CA . PHE A 1 138 ? -15.626 4.044 12.373 1.00 91.50 138 PHE A CA 1
ATOM 1108 C C . PHE A 1 138 ? -15.503 4.093 13.887 1.00 91.50 138 PHE A C 1
ATOM 1110 O O . PHE A 1 138 ? -14.498 4.537 14.431 1.00 91.50 138 PHE A O 1
ATOM 1117 N N . ARG A 1 139 ? -16.531 3.614 14.583 1.00 89.75 139 ARG A N 1
ATOM 1118 C CA . ARG A 1 139 ? -16.526 3.484 16.041 1.00 89.75 139 ARG A CA 1
ATOM 1119 C C . ARG A 1 139 ? -16.766 2.031 16.390 1.00 89.75 139 ARG A C 1
ATOM 1121 O O . ARG A 1 139 ? -17.730 1.431 15.915 1.00 89.75 139 ARG A O 1
ATOM 1128 N N . CYS A 1 140 ? -15.904 1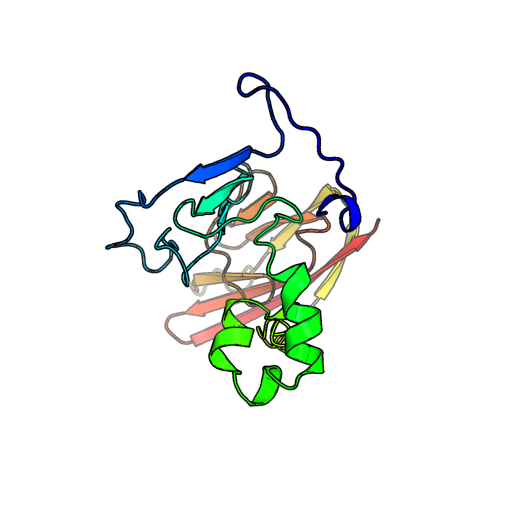.487 17.230 1.00 86.44 140 CYS A N 1
ATOM 1129 C CA . CYS A 1 140 ? -15.957 0.111 17.671 1.00 86.44 140 CYS A CA 1
ATOM 1130 C C . CYS A 1 140 ? -16.080 0.033 19.191 1.00 86.44 140 CYS A C 1
ATOM 1132 O O . CYS A 1 140 ? -15.630 0.912 19.911 1.00 86.44 140 CYS A O 1
ATOM 1134 N N . GLY A 1 141 ? -16.740 -1.008 19.700 1.00 74.00 141 GLY A N 1
ATOM 1135 C CA . GLY A 1 141 ? -16.747 -1.275 21.139 1.00 74.00 141 GLY A CA 1
ATOM 1136 C C . GLY A 1 141 ? -17.565 -0.304 22.000 1.00 74.00 141 GLY A C 1
ATOM 1137 O O . GLY A 1 141 ? -17.612 -0.508 23.203 1.00 74.00 141 GLY A O 1
ATOM 1138 N N . HIS A 1 142 ? -18.290 0.672 21.433 1.00 70.81 142 HIS A N 1
ATOM 1139 C CA . HIS A 1 142 ? -19.102 1.636 22.203 1.00 70.81 142 HIS A CA 1
ATOM 1140 C C . HIS A 1 142 ? -20.060 0.937 23.194 1.00 70.81 142 HIS A C 1
ATOM 1142 O O . HIS A 1 142 ? -20.169 1.326 24.350 1.00 70.81 142 HIS A O 1
ATOM 1148 N N . LYS A 1 143 ? -20.688 -0.174 22.786 1.00 63.12 143 LYS A N 1
ATOM 1149 C CA . LYS A 1 143 ? -21.593 -0.966 23.643 1.00 63.12 143 LYS A CA 1
ATOM 1150 C C . LYS A 1 143 ? -20.883 -1.884 24.652 1.00 63.12 143 LYS A C 1
ATOM 1152 O O . LYS A 1 143 ? -21.549 -2.545 25.437 1.00 63.12 143 LYS A O 1
ATOM 1157 N N . ILE A 1 144 ? -19.556 -1.986 24.603 1.00 64.62 144 ILE A N 1
ATOM 1158 C CA . ILE A 1 144 ? -18.741 -2.964 25.349 1.00 64.62 144 ILE A CA 1
ATOM 1159 C C . ILE A 1 144 ? -17.552 -2.276 26.054 1.00 64.62 144 ILE A C 1
ATOM 1161 O O . ILE A 1 144 ? -16.726 -2.946 26.667 1.00 64.62 144 ILE A O 1
ATOM 1165 N N . LEU A 1 145 ? -17.493 -0.938 26.024 1.00 59.28 145 LEU A N 1
ATOM 1166 C CA . LEU A 1 145 ? -16.441 -0.111 26.627 1.00 59.28 145 LEU A CA 1
ATOM 1167 C C . LEU A 1 145 ? -16.247 -0.438 28.119 1.00 59.28 145 LEU A C 1
ATOM 1169 O O . LEU A 1 145 ? -15.129 -0.516 28.615 1.00 59.28 145 LEU A O 1
ATOM 1173 N N . HIS A 1 146 ? -17.343 -0.771 28.807 1.00 63.53 146 HIS A N 1
ATOM 1174 C CA . HIS A 1 146 ? -17.357 -1.185 30.210 1.00 63.53 146 HIS A CA 1
ATOM 1175 C C . HIS A 1 146 ? -16.720 -2.566 30.480 1.00 63.53 146 HIS A C 1
ATOM 1177 O O . HIS A 1 146 ? -16.365 -2.852 31.620 1.00 63.53 146 HIS A O 1
ATOM 1183 N N . LYS A 1 147 ? -16.543 -3.444 29.475 1.00 65.19 147 LYS A N 1
ATOM 1184 C CA . LYS A 1 147 ? -15.984 -4.803 29.669 1.00 65.19 147 LYS A CA 1
ATOM 1185 C C . LYS A 1 147 ? -14.455 -4.884 29.531 1.00 65.19 147 LYS A C 1
ATOM 1187 O O . LYS A 1 147 ? -13.932 -5.999 29.462 1.00 65.19 147 LYS A O 1
ATOM 1192 N N . LYS A 1 148 ? -13.745 -3.743 29.499 1.00 68.00 148 LYS A N 1
ATOM 1193 C CA . LYS A 1 148 ? -12.268 -3.639 29.432 1.00 68.00 148 LYS A CA 1
ATOM 1194 C C . LYS A 1 148 ? -11.624 -4.517 28.335 1.00 68.00 148 LYS A C 1
ATOM 1196 O O . LYS A 1 148 ? -10.607 -5.166 28.569 1.00 68.00 148 LYS A O 1
ATOM 1201 N N . GLY A 1 149 ? -12.243 -4.608 27.155 1.00 76.62 149 GLY A N 1
ATOM 1202 C CA . GLY A 1 149 ? -11.668 -5.316 26.002 1.00 76.62 149 GLY A CA 1
ATOM 1203 C C . GLY A 1 149 ? -10.751 -4.402 25.186 1.00 76.62 149 GLY A C 1
ATOM 1204 O O . GLY A 1 149 ? -11.106 -3.246 24.969 1.00 76.62 149 GLY A O 1
ATOM 1205 N N . LYS A 1 150 ? -9.605 -4.912 24.716 1.00 85.50 150 LYS A N 1
ATOM 1206 C CA . LYS A 1 150 ? -8.690 -4.175 23.829 1.00 85.50 150 LYS A CA 1
ATOM 1207 C C . LYS A 1 150 ? -9.188 -4.259 22.386 1.00 85.50 150 LYS A C 1
ATOM 1209 O O . LYS A 1 150 ? -9.639 -5.316 21.936 1.00 85.50 150 LYS A O 1
ATOM 1214 N N . VAL A 1 151 ? -9.139 -3.131 21.688 1.00 88.62 151 VAL A N 1
ATOM 1215 C CA . VAL A 1 151 ? -9.604 -2.982 20.308 1.00 88.62 151 VAL A CA 1
ATOM 1216 C C . VAL A 1 151 ? -8.436 -3.191 19.349 1.00 88.62 151 VAL A C 1
ATOM 1218 O O . VAL A 1 151 ? -7.354 -2.657 19.572 1.00 88.62 151 VAL A O 1
ATOM 1221 N N . TYR A 1 15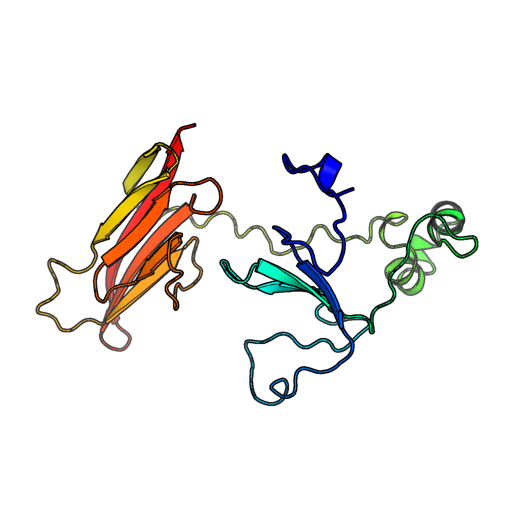2 ? -8.675 -3.957 18.289 1.00 88.69 152 TYR A N 1
ATOM 1222 C CA . TYR A 1 152 ? -7.732 -4.201 17.202 1.00 88.69 152 TYR A CA 1
ATOM 1223 C C . TYR A 1 152 ? -8.407 -3.862 15.877 1.00 88.69 152 TYR A C 1
ATOM 1225 O O . TYR A 1 152 ? -9.551 -4.268 15.646 1.00 88.69 152 TYR A O 1
ATOM 1233 N N . TRP A 1 153 ? -7.706 -3.125 15.024 1.00 89.38 153 TRP A N 1
ATOM 1234 C CA . TRP A 1 153 ? -8.192 -2.698 13.717 1.00 89.38 153 TRP A CA 1
ATOM 1235 C C . TRP A 1 153 ? -7.444 -3.424 12.608 1.00 89.38 153 TRP A C 1
ATOM 1237 O O . TRP A 1 153 ? -6.256 -3.701 12.736 1.00 89.38 153 TRP A O 1
ATOM 1247 N N . TYR A 1 154 ? -8.158 -3.714 11.527 1.00 88.94 154 TYR A N 1
ATOM 1248 C CA . TYR A 1 154 ? -7.628 -4.383 10.350 1.00 88.94 154 TYR A CA 1
ATOM 1249 C C . TYR A 1 154 ? -8.162 -3.711 9.083 1.00 88.94 154 TYR A C 1
ATOM 1251 O O . TYR A 1 154 ? -9.343 -3.347 9.050 1.00 88.94 154 TYR A O 1
ATOM 1259 N N . LYS A 1 155 ? -7.335 -3.596 8.043 1.00 85.81 155 LYS A N 1
ATOM 1260 C CA . LYS A 1 155 ? -7.746 -3.264 6.671 1.00 85.81 155 LYS A CA 1
ATOM 1261 C C . LYS A 1 155 ? -7.456 -4.479 5.803 1.00 85.81 155 LYS A C 1
ATOM 1263 O O . LYS A 1 155 ? -6.339 -4.963 5.798 1.00 85.81 155 LYS A O 1
ATOM 1268 N N . ASP A 1 156 ? -8.472 -5.008 5.133 1.00 82.81 156 ASP A N 1
ATOM 1269 C CA . ASP A 1 156 ? -8.327 -6.142 4.211 1.00 82.81 156 ASP A CA 1
ATOM 1270 C C . ASP A 1 156 ? -7.613 -7.365 4.838 1.00 82.81 156 ASP A C 1
ATOM 1272 O O . ASP A 1 156 ? -6.920 -8.110 4.162 1.00 82.81 156 ASP A O 1
ATOM 1276 N N . GLN A 1 157 ? -7.868 -7.606 6.136 1.00 79.81 157 GLN A N 1
ATOM 1277 C CA . GLN A 1 157 ? -7.257 -8.638 7.004 1.00 79.81 157 GLN A CA 1
ATOM 1278 C C . GLN A 1 157 ? -5.843 -8.340 7.524 1.00 79.81 157 GLN A C 1
ATOM 1280 O O . GLN A 1 157 ? -5.345 -9.089 8.364 1.00 79.81 157 GLN A O 1
ATOM 1285 N N . GLU A 1 158 ? -5.237 -7.223 7.141 1.00 80.38 158 GLU A N 1
ATOM 1286 C CA . GLU A 1 158 ? -3.939 -6.791 7.658 1.00 80.38 158 GLU A CA 1
ATOM 1287 C C . GLU A 1 158 ? -4.106 -5.903 8.896 1.00 80.38 158 GLU A C 1
ATOM 1289 O O . GLU A 1 158 ? -5.009 -5.058 8.923 1.00 80.38 158 GLU A O 1
ATOM 1294 N N . PRO A 1 159 ? -3.291 -6.091 9.949 1.00 84.69 159 PRO A N 1
ATOM 1295 C CA . PRO A 1 159 ? -3.389 -5.303 11.170 1.00 84.69 159 PRO A CA 1
ATOM 1296 C C . PRO A 1 159 ? -3.003 -3.841 10.924 1.00 84.69 159 PRO A C 1
ATOM 1298 O O . PRO A 1 159 ? -1.987 -3.534 10.309 1.00 84.69 159 PRO A O 1
ATOM 1301 N N . LEU A 1 160 ? -3.810 -2.925 11.457 1.00 86.56 160 LEU A N 1
ATOM 1302 C CA . LEU A 1 160 ? -3.501 -1.499 11.497 1.00 86.56 160 LEU A CA 1
ATOM 1303 C C . LEU A 1 160 ? -2.907 -1.162 12.866 1.00 86.56 160 LEU A C 1
ATOM 1305 O O . LEU A 1 160 ? -3.633 -1.093 13.860 1.00 86.56 160 LEU A O 1
ATOM 1309 N N . GLU A 1 161 ? -1.593 -0.956 12.909 1.00 79.56 161 GLU A N 1
ATOM 1310 C CA . GLU A 1 161 ? -0.860 -0.670 14.152 1.00 79.56 161 GLU A CA 1
ATOM 1311 C C . GLU A 1 161 ? -0.519 0.816 14.321 1.00 79.56 161 GLU A C 1
ATOM 1313 O O . GLU A 1 161 ? -0.400 1.298 15.449 1.00 79.56 161 GLU A O 1
ATOM 1318 N N . PHE A 1 162 ? -0.440 1.564 13.216 1.00 74.56 162 PHE A N 1
ATOM 1319 C CA . PHE A 1 162 ? 0.032 2.948 13.196 1.00 74.56 162 PHE A CA 1
ATOM 1320 C C . PHE A 1 162 ? -1.001 3.917 12.614 1.00 74.56 162 PHE A C 1
ATOM 1322 O O . PHE A 1 162 ? -1.803 3.569 11.747 1.00 74.56 162 PHE A O 1
ATOM 1329 N N . SER A 1 163 ? -0.975 5.156 13.113 1.00 76.12 163 SER A N 1
ATOM 1330 C CA . SER A 1 163 ? -1.716 6.278 12.529 1.00 76.12 163 SER A CA 1
ATOM 1331 C C . SER A 1 163 ? -0.829 7.032 11.544 1.00 76.12 163 SER A C 1
ATOM 1333 O O . SER A 1 163 ? 0.334 7.293 11.840 1.00 76.12 163 SER A O 1
ATOM 1335 N N . TYR A 1 164 ? -1.407 7.454 10.425 1.00 74.69 164 TYR A N 1
ATOM 1336 C CA . TYR A 1 164 ? -0.767 8.252 9.386 1.00 74.69 164 TYR A CA 1
ATOM 1337 C C . TYR A 1 164 ? -1.470 9.613 9.286 1.00 74.69 164 TYR A C 1
ATOM 1339 O O . TYR A 1 164 ? -2.615 9.679 8.815 1.00 74.69 164 TYR A O 1
ATOM 1347 N N . PRO A 1 165 ? -0.828 10.708 9.738 1.00 73.00 165 PRO A N 1
ATOM 1348 C CA . PRO A 1 165 ? -1.412 12.045 9.708 1.00 73.00 165 PRO A CA 1
ATOM 1349 C C . PRO A 1 165 ? -1.965 12.398 8.324 1.00 73.00 165 PRO A C 1
ATOM 1351 O O . PRO A 1 165 ? -1.273 12.270 7.319 1.00 73.00 165 PRO A O 1
ATOM 1354 N N . GLY A 1 166 ? -3.228 12.823 8.269 1.00 68.19 166 GLY A N 1
ATOM 1355 C CA . GLY A 1 166 ? -3.896 13.193 7.017 1.00 68.19 166 GLY A CA 1
ATOM 1356 C C . GLY A 1 166 ? -4.438 12.029 6.180 1.00 68.19 166 GLY A C 1
ATOM 1357 O O . GLY A 1 166 ? -5.126 12.289 5.204 1.00 68.19 166 GLY A O 1
ATOM 1358 N N . TYR A 1 167 ? -4.213 10.768 6.559 1.00 70.62 167 TYR A N 1
ATOM 1359 C CA . TYR A 1 167 ? -4.699 9.605 5.799 1.00 70.62 167 TYR A CA 1
ATOM 1360 C C . TYR A 1 167 ? -5.528 8.648 6.652 1.00 70.62 167 TYR A C 1
ATOM 1362 O O . TYR A 1 167 ? -6.613 8.232 6.237 1.00 70.62 167 TYR A O 1
ATOM 1370 N N . LEU A 1 168 ? -5.025 8.318 7.844 1.00 85.12 168 LEU A N 1
ATOM 1371 C CA . LEU A 1 168 ? -5.600 7.324 8.740 1.00 85.12 168 LEU A CA 1
ATOM 1372 C C . LEU A 1 168 ? -5.267 7.663 10.197 1.00 85.12 168 LEU A C 1
ATOM 1374 O O . LEU A 1 168 ? -4.108 7.845 10.545 1.00 85.12 168 LEU A O 1
ATOM 1378 N N . ALA A 1 169 ? -6.261 7.706 11.076 1.00 86.31 169 ALA A N 1
ATOM 1379 C CA . ALA A 1 169 ? -6.068 7.958 12.501 1.00 86.31 169 ALA A CA 1
ATOM 1380 C C . ALA A 1 169 ? -6.704 6.844 13.338 1.00 86.31 169 ALA A C 1
ATOM 1382 O O . ALA A 1 169 ? -7.922 6.646 13.298 1.00 86.31 169 ALA A O 1
ATOM 1383 N N . LEU A 1 170 ? -5.875 6.135 14.103 1.00 87.69 170 LEU A N 1
ATOM 1384 C CA . LEU A 1 170 ? -6.279 5.141 15.090 1.00 87.69 170 LEU A CA 1
ATOM 1385 C C . LEU A 1 170 ? -6.428 5.813 16.456 1.00 87.69 170 LEU A C 1
ATOM 1387 O O . LEU A 1 170 ? -5.495 6.417 16.977 1.00 87.69 170 LEU A O 1
ATOM 1391 N N . GLY A 1 171 ? -7.602 5.660 17.054 1.00 83.31 171 GLY A N 1
ATOM 1392 C CA . GLY A 1 171 ? -7.847 5.932 18.464 1.00 83.31 171 GLY A CA 1
ATOM 1393 C C . GLY A 1 171 ? -8.191 4.649 19.220 1.00 83.31 171 GLY A C 1
ATOM 1394 O O . GLY A 1 171 ? -8.376 3.585 18.630 1.00 83.31 171 GLY A O 1
ATOM 1395 N N . GLU A 1 172 ? -8.366 4.752 20.539 1.00 78.00 172 GLU A N 1
ATOM 1396 C CA . GLU A 1 172 ? -8.635 3.589 21.405 1.00 78.00 172 GLU A CA 1
ATOM 1397 C C . GLU A 1 172 ? -9.877 2.777 20.997 1.00 78.00 172 GLU A C 1
ATOM 1399 O O . GLU A 1 172 ? -9.943 1.568 21.204 1.00 78.00 172 GLU A O 1
ATOM 1404 N N . ALA A 1 173 ? -10.878 3.441 20.413 1.00 85.50 173 ALA A N 1
ATOM 1405 C CA . ALA A 1 173 ? -12.155 2.837 20.028 1.00 85.50 173 ALA A CA 1
ATOM 1406 C C . ALA A 1 173 ? -12.708 3.374 18.698 1.00 85.50 173 ALA A C 1
ATOM 1408 O O . ALA A 1 173 ? -13.853 3.091 18.331 1.00 85.50 173 ALA A O 1
ATOM 1409 N N . HIS A 1 174 ? -11.929 4.169 17.966 1.00 89.69 174 HIS A N 1
ATOM 1410 C CA . HIS A 1 174 ? -12.346 4.740 16.692 1.00 89.69 174 HIS A CA 1
ATOM 1411 C C . HIS A 1 174 ? -11.213 4.698 15.668 1.00 89.69 174 HIS A C 1
ATOM 1413 O O . HIS A 1 174 ? -10.045 4.717 16.034 1.00 89.69 174 HIS A O 1
ATOM 1419 N N . LEU A 1 175 ? -11.582 4.630 14.395 1.00 91.75 175 LEU A N 1
ATOM 1420 C CA . LEU A 1 175 ? -10.679 4.681 13.251 1.00 91.75 175 LEU A CA 1
ATOM 1421 C C . LEU A 1 175 ? -11.236 5.722 12.286 1.00 91.75 175 LEU A C 1
ATOM 1423 O O . LEU A 1 175 ? -12.393 5.606 11.889 1.00 91.75 175 LEU A O 1
ATOM 1427 N N . SER A 1 176 ? -10.439 6.713 11.913 1.00 92.50 176 SER A N 1
ATOM 1428 C CA . SER A 1 176 ? -10.808 7.710 10.906 1.00 92.50 176 SER A CA 1
ATOM 1429 C C . SER A 1 176 ? -9.933 7.556 9.671 1.00 92.50 176 SER A C 1
ATOM 1431 O O . SER A 1 176 ? -8.728 7.380 9.810 1.00 92.50 176 SER A O 1
ATOM 1433 N N . ILE A 1 177 ? -10.519 7.638 8.481 1.00 91.94 177 ILE A N 1
ATOM 1434 C CA . ILE A 1 177 ? -9.803 7.583 7.198 1.00 91.94 177 ILE A CA 1
ATOM 1435 C C . ILE A 1 177 ? -10.305 8.683 6.267 1.00 91.94 177 ILE A C 1
ATOM 1437 O O . ILE A 1 177 ? -11.458 9.102 6.374 1.00 91.94 177 ILE A O 1
ATOM 1441 N N . ILE A 1 178 ? -9.485 9.098 5.307 1.00 87.69 178 ILE A N 1
ATOM 1442 C CA . ILE A 1 178 ? -9.951 9.900 4.169 1.00 87.69 178 ILE A CA 1
ATOM 1443 C C . ILE A 1 178 ? -10.313 8.962 3.017 1.00 87.69 178 ILE A C 1
ATOM 1445 O O . ILE A 1 178 ? -9.489 8.153 2.599 1.00 87.69 178 ILE A O 1
ATOM 1449 N N . ALA A 1 179 ? -11.541 9.055 2.508 1.00 86.19 179 ALA A N 1
ATOM 1450 C CA . ALA A 1 179 ? -11.999 8.249 1.381 1.00 86.19 179 ALA A CA 1
ATOM 1451 C C . ALA A 1 179 ? -11.231 8.623 0.102 1.00 86.19 179 ALA A C 1
ATOM 1453 O O . ALA A 1 179 ? -11.343 9.744 -0.380 1.00 86.19 179 ALA A O 1
ATOM 1454 N N . ASN A 1 180 ? -10.451 7.692 -0.437 1.00 81.56 180 ASN A N 1
ATOM 1455 C CA . ASN A 1 180 ? -9.711 7.810 -1.695 1.00 81.56 180 ASN A CA 1
ATOM 1456 C C . ASN A 1 180 ? -9.466 6.397 -2.258 1.00 81.56 180 ASN A C 1
ATOM 1458 O O . ASN A 1 180 ? -9.771 5.411 -1.581 1.00 81.56 180 ASN A O 1
ATOM 1462 N N . ALA A 1 181 ? -8.911 6.291 -3.465 1.00 76.06 181 ALA A N 1
ATOM 1463 C CA . ALA A 1 181 ? -8.661 4.996 -4.107 1.00 76.06 181 ALA A CA 1
ATOM 1464 C C . ALA A 1 181 ? -7.770 4.048 -3.271 1.00 76.06 181 ALA A C 1
ATOM 1466 O O . ALA A 1 181 ? -7.943 2.835 -3.320 1.00 76.06 181 ALA A O 1
ATOM 1467 N N . VAL A 1 182 ? -6.853 4.589 -2.460 1.00 74.44 182 VAL A N 1
ATOM 1468 C CA . VAL A 1 182 ? -5.926 3.811 -1.612 1.00 74.44 182 VAL A CA 1
ATOM 1469 C C . VAL A 1 182 ? -6.625 3.247 -0.366 1.00 74.44 182 VAL A C 1
ATOM 1471 O O . VAL A 1 182 ? -6.377 2.120 0.063 1.00 74.44 182 VAL A O 1
ATOM 1474 N N . ASN A 1 183 ? -7.526 4.034 0.217 1.00 80.50 183 ASN A N 1
ATOM 1475 C CA . ASN A 1 183 ? -8.274 3.716 1.430 1.00 80.50 183 ASN A CA 1
ATOM 1476 C C . ASN A 1 183 ? -9.601 3.000 1.137 1.00 80.50 183 ASN A C 1
ATOM 1478 O O . ASN A 1 183 ? -10.395 2.746 2.047 1.00 80.50 183 ASN A O 1
ATOM 1482 N N . GLU A 1 184 ? -9.868 2.656 -0.121 1.00 86.19 184 GLU A N 1
ATOM 1483 C CA . GLU A 1 184 ? -10.928 1.716 -0.447 1.00 86.19 184 GLU A CA 1
ATOM 1484 C C . GLU A 1 184 ? -10.573 0.323 0.103 1.00 86.19 184 GLU A C 1
ATOM 1486 O O . GLU A 1 184 ? -9.412 -0.097 0.094 1.00 86.19 184 GLU A O 1
ATOM 1491 N N . GLY A 1 185 ? -11.562 -0.383 0.658 1.00 88.38 185 GLY A N 1
ATOM 1492 C CA . GLY A 1 185 ? -11.323 -1.688 1.274 1.00 88.38 185 GLY A CA 1
ATOM 1493 C C . GLY A 1 185 ? -12.310 -2.065 2.373 1.00 88.38 185 GLY A C 1
ATOM 1494 O O . GLY A 1 185 ? -13.333 -1.409 2.611 1.00 88.38 185 GLY A O 1
ATOM 1495 N N . THR A 1 186 ? -12.016 -3.174 3.046 1.00 90.38 186 THR A N 1
ATOM 1496 C CA . THR A 1 186 ? -12.815 -3.712 4.149 1.00 90.38 186 THR A CA 1
ATOM 1497 C C . THR A 1 186 ? -12.101 -3.497 5.477 1.00 90.38 186 THR A C 1
ATOM 1499 O O . THR A 1 186 ? -11.104 -4.142 5.786 1.00 90.38 186 THR A O 1
ATOM 1502 N N . TYR A 1 187 ? -12.669 -2.631 6.308 1.00 92.00 187 TYR A N 1
ATOM 1503 C CA . TYR A 1 187 ? -12.174 -2.335 7.643 1.00 92.00 187 TYR A CA 1
ATOM 1504 C C . TYR A 1 187 ? -12.868 -3.216 8.668 1.00 92.00 187 TYR A C 1
ATOM 1506 O O . TYR A 1 187 ? -14.099 -3.258 8.741 1.00 92.00 187 TYR A O 1
ATOM 1514 N N . THR A 1 188 ? -12.084 -3.902 9.488 1.00 91.44 188 THR A N 1
ATOM 1515 C CA . THR A 1 188 ? -12.592 -4.799 10.522 1.00 91.44 188 THR A CA 1
ATOM 1516 C C . THR A 1 188 ? -12.072 -4.367 11.880 1.00 91.44 188 THR A C 1
ATOM 1518 O O . THR A 1 188 ? -10.887 -4.115 12.060 1.00 91.44 188 THR A O 1
ATOM 1521 N N . CYS A 1 189 ? -12.972 -4.291 12.849 1.00 90.69 189 CYS A N 1
ATOM 1522 C CA . CYS A 1 189 ? -12.628 -4.129 14.246 1.00 90.69 189 CYS A CA 1
ATOM 1523 C C . CYS A 1 189 ? -12.878 -5.434 14.992 1.00 90.69 189 CYS A C 1
ATOM 1525 O O . CYS A 1 189 ? -13.984 -5.976 14.934 1.00 90.69 189 CYS A O 1
ATOM 1527 N N . VAL A 1 190 ? -11.894 -5.876 15.767 1.00 89.88 190 VAL A N 1
ATOM 1528 C CA . VAL A 1 190 ? -12.004 -7.023 16.664 1.00 89.88 190 VAL A CA 1
ATOM 1529 C C . VAL A 1 190 ? -11.743 -6.556 18.091 1.00 89.88 190 VAL A C 1
ATOM 1531 O O . VAL A 1 190 ? -10.675 -6.035 18.400 1.00 89.88 190 VAL A O 1
ATOM 1534 N N . VAL A 1 191 ? -12.708 -6.761 18.987 1.00 89.25 191 VAL A N 1
ATOM 1535 C CA . VAL A 1 191 ? -12.522 -6.498 20.421 1.00 89.25 191 VAL A CA 1
ATOM 1536 C C . VAL A 1 191 ? -12.147 -7.807 21.099 1.00 89.25 191 VAL A C 1
ATOM 1538 O O . VAL A 1 191 ? -12.943 -8.750 21.103 1.00 89.25 191 VAL A O 1
ATOM 1541 N N . ARG A 1 192 ? -10.953 -7.873 21.691 1.00 88.00 192 ARG A N 1
ATOM 1542 C CA . ARG A 1 192 ? -10.449 -9.066 22.385 1.00 88.00 192 ARG A CA 1
ATOM 1543 C C . ARG A 1 192 ? -10.260 -8.801 23.874 1.00 88.00 192 ARG A C 1
ATOM 1545 O O . ARG A 1 192 ? -9.899 -7.703 24.292 1.00 88.00 192 ARG A O 1
ATOM 1552 N N . ARG A 1 193 ? -10.483 -9.829 24.686 1.00 85.81 193 ARG A N 1
ATOM 1553 C CA . ARG A 1 193 ? -10.083 -9.863 26.096 1.00 85.81 193 ARG A CA 1
ATOM 1554 C C . ARG A 1 193 ? -9.336 -11.169 26.325 1.00 85.81 193 ARG A C 1
ATOM 1556 O O . ARG A 1 193 ? -9.928 -12.235 26.165 1.00 85.81 193 ARG A O 1
ATOM 1563 N N . GLN A 1 194 ? -8.053 -11.076 26.679 1.00 83.00 194 GLN A N 1
ATOM 1564 C CA . GLN A 1 194 ? -7.137 -12.225 26.672 1.00 83.00 194 GLN A CA 1
ATOM 1565 C C . GLN A 1 194 ? -7.187 -12.918 25.295 1.00 83.00 194 GLN A C 1
ATOM 1567 O O . GLN A 1 194 ? -7.059 -12.234 24.281 1.00 83.00 194 GLN A O 1
ATOM 1572 N N . GLN A 1 195 ? -7.430 -14.229 25.230 1.00 81.94 195 GLN A N 1
ATOM 1573 C CA . GLN A 1 195 ? -7.559 -14.958 23.962 1.00 81.94 195 GLN A CA 1
ATOM 1574 C C . GLN A 1 195 ? -8.991 -15.028 23.408 1.00 81.94 195 GLN A C 1
ATOM 1576 O O . GLN A 1 195 ? -9.215 -15.606 22.347 1.00 81.94 195 GLN A O 1
ATOM 1581 N N . ARG A 1 196 ? -9.983 -14.424 24.080 1.00 85.56 196 ARG A N 1
ATOM 1582 C CA . ARG A 1 196 ? -11.381 -14.494 23.637 1.00 85.56 196 ARG A CA 1
ATOM 1583 C C . ARG A 1 196 ? -11.779 -13.269 22.822 1.00 85.56 196 ARG A C 1
ATOM 1585 O O . ARG A 1 196 ? -11.681 -12.132 23.293 1.00 85.56 196 ARG A O 1
ATOM 1592 N N . VAL A 1 197 ? -12.308 -13.504 21.624 1.00 87.31 197 VAL A N 1
ATOM 1593 C CA . VAL A 1 197 ? -12.973 -12.472 20.820 1.00 87.31 197 VAL A CA 1
ATOM 1594 C C . VAL A 1 197 ? -14.342 -12.180 21.435 1.00 87.31 197 VAL A C 1
ATOM 1596 O O . VAL A 1 197 ? -15.162 -13.078 21.605 1.00 87.31 197 VAL A O 1
ATOM 1599 N N . LEU A 1 198 ? -14.580 -10.925 21.817 1.00 85.94 198 LEU A N 1
ATOM 1600 C CA . LEU A 1 198 ? -15.854 -10.480 22.388 1.00 85.94 198 LEU A CA 1
ATOM 1601 C C . LEU A 1 198 ? -16.841 -10.061 21.302 1.00 85.94 198 LEU A C 1
ATOM 1603 O O . LEU A 1 198 ? -18.029 -10.353 21.403 1.00 85.94 198 LEU A O 1
ATOM 1607 N N . THR A 1 199 ? -16.363 -9.332 20.296 1.00 85.56 199 THR A N 1
ATOM 1608 C CA . THR A 1 199 ? -17.174 -8.899 19.159 1.00 85.56 199 THR A CA 1
ATOM 1609 C C . THR A 1 199 ? -16.287 -8.545 17.975 1.00 85.56 199 THR A C 1
ATOM 1611 O O . THR A 1 199 ? -15.135 -8.138 18.156 1.00 85.56 199 THR A O 1
ATOM 1614 N N . THR A 1 200 ? -16.869 -8.643 16.785 1.00 88.19 200 THR A N 1
ATOM 1615 C CA . THR A 1 200 ? -16.252 -8.252 15.524 1.00 88.19 200 THR A CA 1
ATOM 1616 C C . THR A 1 200 ? -17.235 -7.385 14.747 1.00 88.19 200 THR A C 1
ATOM 1618 O O . THR A 1 200 ? -18.392 -7.766 14.560 1.00 88.19 200 THR A O 1
ATOM 1621 N N . TYR A 1 201 ? -16.781 -6.224 14.287 1.00 89.00 201 TYR A N 1
ATOM 1622 C CA . TYR A 1 201 ? -17.536 -5.333 13.407 1.00 89.00 201 TYR A CA 1
ATOM 1623 C C . TYR A 1 201 ? -16.773 -5.148 12.105 1.00 89.00 201 TYR A C 1
ATOM 1625 O O . TYR A 1 201 ? -15.551 -5.057 12.123 1.00 89.00 201 TYR A O 1
ATOM 1633 N N . SER A 1 202 ? -17.482 -5.065 10.983 1.00 91.12 202 SER A N 1
ATOM 1634 C CA . SER A 1 202 ? -16.858 -4.900 9.674 1.00 91.12 202 SER A CA 1
ATOM 1635 C C . SER A 1 202 ? -17.592 -3.849 8.848 1.00 91.12 202 SER A C 1
ATOM 1637 O O . SER A 1 202 ? -18.826 -3.764 8.868 1.00 91.12 202 SER A O 1
ATOM 1639 N N . TRP A 1 203 ? -16.828 -3.046 8.118 1.00 92.31 203 TRP A N 1
ATOM 1640 C CA . TRP A 1 203 ? -17.312 -2.009 7.221 1.00 92.31 203 TRP A CA 1
ATOM 1641 C C . TRP A 1 203 ? -16.585 -2.105 5.888 1.00 92.31 203 TRP A C 1
ATOM 1643 O O . TRP A 1 203 ? -15.361 -2.130 5.851 1.00 92.31 203 TRP A O 1
ATOM 1653 N N . ARG A 1 204 ? -17.335 -2.115 4.789 1.00 92.19 204 ARG A N 1
ATOM 1654 C CA . ARG A 1 204 ? -16.771 -2.033 3.440 1.00 92.19 204 ARG A CA 1
ATOM 1655 C C . ARG A 1 204 ? -16.904 -0.604 2.945 1.00 92.19 204 ARG A C 1
ATOM 1657 O O . ARG A 1 204 ? -18.022 -0.106 2.834 1.00 92.19 204 ARG A O 1
ATOM 1664 N N . VAL A 1 205 ? -15.787 0.045 2.669 1.00 91.50 205 VAL A N 1
ATOM 1665 C CA . VAL A 1 205 ? -15.742 1.398 2.117 1.00 91.50 205 VAL A CA 1
ATOM 1666 C C . VAL A 1 205 ? -15.602 1.281 0.615 1.00 91.50 205 VAL A C 1
ATOM 1668 O O . VAL A 1 205 ? -14.789 0.492 0.146 1.00 91.50 205 VAL A O 1
ATOM 1671 N N . ARG A 1 206 ? -16.420 2.038 -0.114 1.00 89.56 206 ARG A N 1
ATOM 1672 C CA . ARG A 1 206 ? -16.304 2.233 -1.558 1.00 89.56 206 ARG A CA 1
ATOM 1673 C C . ARG A 1 206 ? -16.301 3.716 -1.860 1.00 89.56 206 ARG A C 1
ATOM 1675 O O . ARG A 1 206 ? -17.121 4.446 -1.289 1.00 89.56 206 ARG A O 1
ATOM 1682 N N . VAL A 1 207 ? -15.408 4.147 -2.737 1.00 87.12 207 VAL A N 1
ATOM 1683 C CA . VAL A 1 207 ? -15.324 5.552 -3.126 1.00 87.12 207 VAL A CA 1
ATOM 1684 C C . VAL A 1 207 ? -16.249 5.803 -4.308 1.00 87.12 207 VAL A C 1
ATOM 1686 O O . VAL A 1 207 ? -16.329 5.000 -5.235 1.00 87.12 207 VAL A O 1
ATOM 1689 N N . ARG A 1 208 ? -17.007 6.898 -4.248 1.00 84.19 208 ARG A N 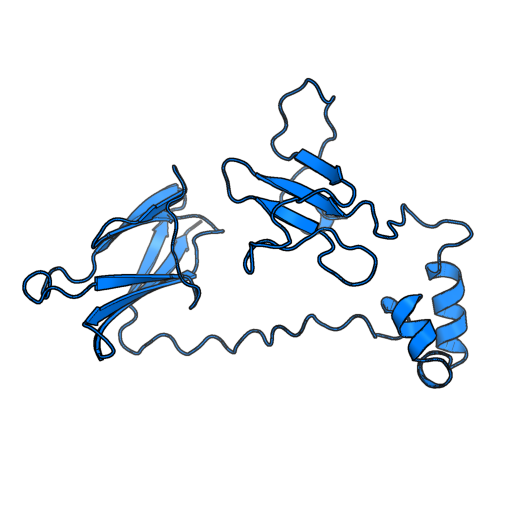1
ATOM 1690 C CA . ARG A 1 208 ? -17.759 7.406 -5.396 1.00 84.19 208 ARG A CA 1
ATOM 1691 C C . ARG A 1 208 ? -16.942 8.527 -6.028 1.00 84.19 208 ARG A C 1
ATOM 1693 O O . ARG A 1 208 ? -16.737 9.542 -5.357 1.00 84.19 208 ARG A O 1
ATOM 1700 N N . GLY A 1 209 ? -16.492 8.296 -7.261 1.00 63.69 209 GLY A N 1
ATOM 1701 C CA . GLY A 1 209 ? -15.953 9.338 -8.139 1.00 63.69 209 GLY A CA 1
ATOM 1702 C C . GLY A 1 209 ? -17.009 10.352 -8.555 1.00 63.69 209 GLY A C 1
ATOM 1703 O O . GLY A 1 209 ? -18.222 10.065 -8.379 1.00 63.69 209 GLY A O 1
#

Sequence (209 aa):
MWSDVSPFSFREVAPEQPSDLRIGFYPINHTDCLVSALHHCFDGPTGELAHAFFPPHGGIHFDDSEYWVLGPTRYSWKKVCASWARRGFCDARRRLMKRLCPSSCDFCYEFPFPTVATTPPPPRTKTRLVPEGRNVTFRCGHKILHKKGKVYWYKDQEPLEFSYPGYLALGEAHLSIIANAVNEGTYTCVVRRQQRVLTTYSWRVRVRG

Organism: Macaca mulatta (NCBI:txid9544)

InterPro domains:
  IPR0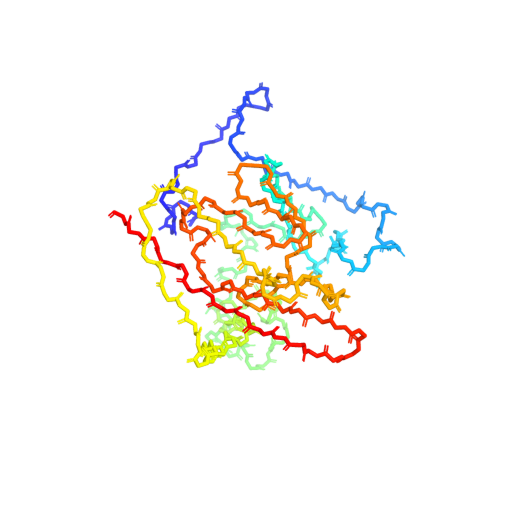01818 Peptidase M10, metallopeptidase [PF00413] (1-73)
  IPR003582 ShKT domain [PF01549] (81-108)
  IPR003582 ShKT domain [PS51670] (72-108)
  IPR003599 Immunoglobulin domain subtype [SM00409] (125-208)
  IPR007110 Immunoglobulin-like domain [PS50835] (114-199)
  IPR013783 Immunoglobulin-like fold [G3DSA:2.60.40.10] (124-208)
  IPR024079 Metallopeptidase, catalytic domain superfamily [G3DSA:3.40.390.10] (1-78)
  IPR036179 Immunoglobulin-like domain superfamily [SSF48726] (120-208)

Radius of gyration: 22.87 Å; chains: 1; bounding box: 47×50×60 Å

Foldseek 3Di:
DVVVVDPDDDDDDDPPDDDQEAEEEDEFDDPCVVPDPPDFTLPEDPGDQKDADDPPVGYIYGHNNYDDDDPCDPPQLVVVLLVCLVVVCCPVVVVVCLRRPCPSSVVPDPPPPVPVPQPPFPPAAAEDEEEAQDKDKDFACPVPVVVPWFKWKDWSNHTDDDADPPAWDDDRGMIMGGDDPVSFTKMKMWTDDPHDTPDMYIYGYDYDD

pLDDT: mean 72.59, std 14.66, range [34.72, 92.62]